Protein AF-A0A6J0M6G9-F1 (afdb_monomer)

Organism: Raphanus sativus (NCBI:txid3726)

Radius of gyration: 34.21 Å; Cα contacts (8 Å, |Δi|>4): 136; chains: 1; bounding box: 113×51×70 Å

Solvent-accessible surface area (backbone atoms only — not comparable to full-atom values): 14418 Å² total; per-residue (Å²): 145,61,70,62,60,59,54,23,52,53,29,43,50,56,14,52,57,24,50,79,70,68,40,53,80,57,14,53,63,29,40,57,53,22,51,76,64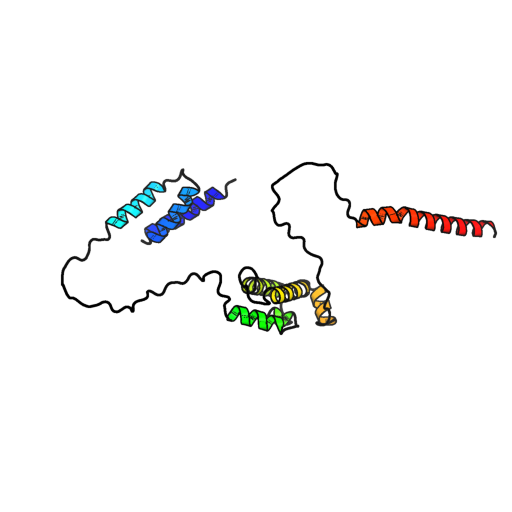,42,77,88,56,86,44,68,63,60,52,48,54,56,56,55,56,63,69,69,75,79,78,86,86,89,82,88,80,93,73,96,72,83,91,76,96,79,81,80,77,83,71,83,71,71,82,65,95,76,71,64,50,70,67,51,53,51,51,32,54,52,36,67,73,44,79,49,52,44,64,52,56,72,48,61,94,86,62,52,53,66,52,53,56,52,36,47,58,58,50,50,71,57,38,34,57,92,78,19,80,53,93,52,19,62,58,30,47,50,52,51,52,52,30,45,63,37,53,62,35,71,68,47,33,52,51,40,73,74,68,42,80,79,70,78,69,82,88,73,79,82,78,80,74,85,73,92,82,82,95,77,84,82,90,80,87,79,90,77,86,71,58,70,67,57,57,53,51,61,66,45,47,61,58,53,51,51,52,52,49,54,52,52,51,54,56,55,56,58,66,76,77,111

InterPro domains:
  IPR001623 DnaJ domain [PF00226] (105-165)
  IPR001623 DnaJ domain [PR00625] (106-124)
  IPR001623 DnaJ domain [PR00625] (124-139)
  IPR001623 DnaJ domain [PR00625] (140-160)
  IPR001623 DnaJ domain [PS50076] (104-168)
  IPR001623 DnaJ domain [SM00271] (103-160)
  IPR001623 DnaJ domain [cd06257] (105-157)
  IPR018253 DnaJ domain, conserved site [PS00636] (145-164)
  IPR036869 Chaperone J-domain superfamily [G3DSA:1.10.287.110] (100-203)
  IPR036869 Chaperone J-domain superfamily [SSF46565] (100-187)
  IPR051100 DnaJ subfamily B/C chaperone co-factors [PTHR43908] (1-184)

pLDDT: mean 70.4, std 18.67, range [30.28, 91.44]

Secondary structure (DSSP, 8-state):
--HHHHHHHHHHHHHHHHHHTT-HHHHHHHHHHHHHH-TTSSHHHHHHHHHHTTSSSS-S------------------------TT---HHHHHHHHHHHH---HHHHHT--TT--HHHHHHHHHHHHHHH-TTT---TTHHHHHHHHHHHHHHHSSHHHHHHHHHH-TT-----------------------------HHHHHHHHHHHHHHHHHHHHHHHHHHHHT--

Sequence (230 aa):
MHCNKDDALKCLKIGKDAMETGHRSRALKFLEKPRRLDPSLPIDDLVSDLNNQAEEEEEDSSRSASANVSPDPSDQPSLRQRPSSSSTTEEQRAIVREIKSKEAYYEILGLRNTCSVEDVRKAYRKLSLKIHPDRNKAHGSEEAFKSISKAFQCLSNEDARRMYDVVGCSYDEPAYLPRRQQHDDEFSGMANQGSDDIPRVVVILLLMLPVVLFLLAICNAAVRAQVHHA

Foldseek 3Di:
DCVLVVQLVVLQVQLVVCVVVVVLVSSLVSLVRSCVSDVVDPSPVVNVVSVVVVVVPPDDDDDDDDDDDDDDPDDDDPPPDPDDQDDLPVVLVVLLVQLVVDLDLCVLLVHDPPDDLVSLVVSLVVNCVSLPCSRHVDDRSVVSNVSSVVSNVQSNDPVSVVVCVVVDSPDPPPPDPDPPPPDDDDPDDDDDDDDDDDDPVVVVVVVCVVVVVVVVVVVVVVVVVVVVVD

Nearest PDB structures (foldseek):
  2ys8-assembly1_A  TM=9.030E-01  e=2.522E-04  Homo sapiens
  8j07-assembly1_v  TM=9.725E-01  e=1.692E-03  Homo sapiens
  8j07-assembly1_u  TM=9.670E-01  e=2.079E-03  Homo sapiens
  2cug-assembly1_A  TM=8.162E-01  e=4.007E-04  Mus musculus
  6jmg-assembly2_B  TM=6.305E-01  e=1.527E-03  Xenopus laevis

Structure (mmCIF, N/CA/C/O backbone):
data_AF-A0A6J0M6G9-F1
#
_entry.id   AF-A0A6J0M6G9-F1
#
loop_
_atom_site.group_PDB
_atom_site.id
_atom_site.type_symbol
_atom_site.label_atom_id
_atom_site.label_alt_id
_atom_site.label_comp_id
_atom_site.label_asym_id
_atom_site.label_entity_id
_atom_site.label_seq_id
_atom_site.pdbx_PDB_ins_code
_atom_site.Cartn_x
_atom_site.Cartn_y
_atom_site.Cartn_z
_atom_site.occupancy
_atom_site.B_iso_or_equiv
_atom_site.auth_seq_id
_atom_site.auth_comp_id
_atom_site.auth_asym_id
_atom_site.auth_atom_id
_atom_site.pdbx_PDB_model_num
ATOM 1 N N . MET A 1 1 ? -1.931 27.279 14.996 1.00 49.56 1 MET A N 1
ATOM 2 C CA . MET A 1 1 ? -2.251 26.083 15.804 1.00 49.56 1 MET A CA 1
ATOM 3 C C . MET A 1 1 ? -3.772 25.966 15.954 1.00 49.56 1 MET A C 1
ATOM 5 O O . MET A 1 1 ? -4.303 26.445 16.940 1.00 49.56 1 MET A O 1
ATOM 9 N N . HIS A 1 2 ? -4.479 25.396 14.966 1.00 51.69 2 HIS A N 1
ATOM 10 C CA . HIS A 1 2 ? -5.955 25.251 14.987 1.00 51.69 2 HIS A CA 1
ATOM 11 C C . HIS A 1 2 ? -6.448 23.794 14.855 1.00 51.69 2 HIS A C 1
ATOM 13 O O . HIS A 1 2 ? -7.637 23.540 14.996 1.00 51.69 2 HIS A O 1
ATOM 19 N N . CYS A 1 3 ? -5.538 22.829 14.671 1.00 56.69 3 CYS A N 1
ATOM 20 C CA . CYS A 1 3 ? -5.876 21.436 14.343 1.00 56.69 3 CYS A CA 1
ATOM 21 C C . CYS A 1 3 ? -6.795 20.759 15.382 1.00 56.69 3 CYS A C 1
ATOM 23 O O . CYS A 1 3 ? -7.743 20.068 15.029 1.00 56.69 3 CYS A O 1
ATOM 25 N N . ASN A 1 4 ? -6.574 21.019 16.674 1.00 69.19 4 ASN A N 1
ATOM 26 C CA . ASN A 1 4 ? -7.299 20.316 17.738 1.00 69.19 4 ASN A CA 1
ATOM 27 C C . ASN A 1 4 ? -8.737 20.826 17.929 1.00 69.19 4 ASN A C 1
ATOM 29 O O . ASN A 1 4 ? -9.593 20.081 18.406 1.00 69.19 4 ASN A O 1
ATOM 33 N N . LYS A 1 5 ? -9.017 22.078 17.539 1.00 73.00 5 LYS A N 1
ATOM 34 C CA . LYS A 1 5 ? -10.345 22.688 17.693 1.00 73.00 5 LYS A CA 1
ATOM 35 C C . LYS A 1 5 ? -11.322 22.168 16.642 1.00 73.00 5 LYS A C 1
ATOM 37 O O . LYS A 1 5 ? -12.459 21.833 16.963 1.00 73.00 5 LYS A O 1
ATOM 42 N N . ASP A 1 6 ? -10.856 22.022 15.405 1.00 81.44 6 ASP A N 1
ATOM 43 C CA . ASP A 1 6 ? -11.670 21.497 14.307 1.00 81.44 6 ASP A CA 1
ATOM 44 C C . ASP A 1 6 ? -12.081 20.039 14.545 1.00 81.44 6 ASP A C 1
ATOM 46 O O . ASP A 1 6 ? -13.205 19.637 14.235 1.00 81.44 6 ASP A O 1
ATOM 50 N N . ASP A 1 7 ? -11.198 19.242 15.143 1.00 81.06 7 ASP A N 1
ATOM 51 C CA . ASP A 1 7 ? -11.489 17.846 15.461 1.00 81.06 7 ASP A CA 1
ATOM 52 C C . ASP A 1 7 ? -12.446 17.697 16.654 1.00 81.06 7 ASP A C 1
ATOM 54 O O . ASP A 1 7 ? -13.299 16.801 16.641 1.00 81.06 7 ASP A O 1
ATOM 58 N N . ALA A 1 8 ? -12.396 18.613 17.630 1.00 86.06 8 ALA A N 1
ATOM 59 C CA . ALA A 1 8 ? -13.386 18.688 18.705 1.00 86.06 8 ALA A CA 1
ATOM 60 C C . ALA A 1 8 ? -14.792 18.997 18.154 1.00 86.06 8 ALA A C 1
ATOM 62 O O . ALA A 1 8 ? -15.757 18.305 18.487 1.00 86.06 8 ALA A O 1
ATOM 63 N N . LEU A 1 9 ? -14.906 19.963 17.235 1.00 86.12 9 LEU A N 1
ATOM 64 C CA . LEU A 1 9 ? -16.182 20.338 16.612 1.00 86.12 9 LEU A CA 1
ATOM 65 C C . LEU A 1 9 ? -16.786 19.203 15.771 1.00 86.12 9 LEU A C 1
ATOM 67 O O . LEU A 1 9 ? -17.993 18.956 15.837 1.00 86.12 9 LEU A O 1
ATOM 71 N N . LYS A 1 10 ? -15.960 18.466 15.018 1.00 88.75 10 LYS A N 1
ATOM 72 C CA . LYS A 1 10 ? -16.416 17.282 14.268 1.00 88.75 10 LYS A CA 1
ATOM 73 C C . LYS A 1 10 ? -16.948 16.194 15.199 1.00 88.75 10 LYS A C 1
ATOM 75 O O . LYS A 1 10 ? -18.001 15.626 14.922 1.00 88.75 10 LYS A O 1
ATOM 80 N N . CYS A 1 11 ? -16.246 15.908 16.298 1.00 88.81 11 CYS A N 1
ATOM 81 C CA . CYS A 1 11 ? -16.689 14.900 17.265 1.00 88.81 11 CYS A CA 1
ATOM 82 C C . CYS A 1 11 ? -18.006 15.302 17.941 1.00 88.81 11 CYS A C 1
ATOM 84 O O . CYS A 1 11 ? -18.894 14.462 18.076 1.00 88.81 11 CYS A O 1
ATOM 86 N N . LEU A 1 12 ? -18.161 16.585 18.283 1.00 87.94 12 LEU A N 1
ATOM 87 C CA . LEU A 1 12 ? -19.397 17.125 18.849 1.00 87.94 12 LEU A CA 1
ATOM 88 C C . LEU A 1 12 ? -20.583 16.949 17.893 1.00 87.94 12 LEU A C 1
ATOM 90 O O . LEU A 1 12 ? -21.649 16.509 18.316 1.00 87.94 12 LEU A O 1
ATOM 94 N N . LYS A 1 13 ? -20.389 17.243 16.602 1.00 90.75 13 LYS A N 1
ATOM 95 C CA . LYS A 1 13 ? -21.427 17.074 15.578 1.00 90.75 13 LYS A CA 1
ATOM 96 C C . LYS A 1 13 ? -21.882 15.617 15.470 1.00 90.75 13 LYS A C 1
ATOM 98 O O . LYS A 1 13 ? -23.066 15.342 15.586 1.00 90.75 13 LYS A O 1
ATOM 103 N N . ILE A 1 14 ? -20.931 14.687 15.365 1.00 91.00 14 ILE A N 1
ATOM 104 C CA . ILE A 1 14 ? -21.228 13.246 15.304 1.00 91.00 14 ILE A CA 1
ATOM 105 C C . ILE A 1 14 ? -21.951 12.771 16.576 1.00 91.00 14 ILE A C 1
ATOM 107 O O . ILE A 1 14 ? -22.810 11.895 16.503 1.00 91.00 14 ILE A O 1
ATOM 111 N N . GLY A 1 15 ? -21.604 13.333 17.739 1.00 90.44 15 GLY A N 1
ATOM 112 C CA . GLY A 1 15 ? -22.281 13.056 19.005 1.00 90.44 15 GLY A CA 1
ATOM 113 C C . GLY A 1 15 ? -23.746 13.494 18.997 1.00 90.44 15 GLY A C 1
ATOM 114 O O . GLY A 1 15 ? -24.604 12.702 19.372 1.00 90.44 15 GLY A O 1
ATOM 115 N N . LYS A 1 16 ? -24.038 14.706 18.511 1.00 89.06 16 LYS A N 1
ATOM 116 C CA . LYS A 1 16 ? -25.411 15.227 18.387 1.00 89.06 16 LYS A CA 1
ATOM 117 C C . LYS A 1 16 ? -26.252 14.422 17.397 1.00 89.06 16 LYS A C 1
ATOM 119 O O . LYS A 1 16 ? -27.336 13.983 17.764 1.00 89.06 16 LYS A O 1
ATOM 124 N N . ASP A 1 17 ? -25.707 14.113 16.220 1.00 90.50 17 ASP A N 1
ATOM 125 C CA . ASP A 1 17 ? -26.373 13.257 15.225 1.00 90.50 17 ASP A CA 1
ATOM 126 C C . ASP A 1 17 ? -26.687 11.857 15.814 1.00 90.50 17 ASP A C 1
ATOM 128 O O . ASP A 1 17 ? -27.705 11.227 15.517 1.00 90.50 17 ASP A O 1
ATOM 132 N N . ALA A 1 18 ? -25.815 11.347 16.695 1.00 89.94 18 ALA A N 1
ATOM 133 C CA . ALA A 1 18 ? -26.035 10.085 17.401 1.00 89.94 18 ALA A CA 1
ATOM 134 C C . ALA A 1 18 ? -27.121 10.173 18.494 1.00 89.94 18 ALA A C 1
ATOM 136 O O . ALA A 1 18 ? -27.742 9.152 18.789 1.00 89.94 18 ALA A O 1
ATOM 137 N N . MET A 1 19 ? -27.366 11.355 19.074 1.00 85.06 19 MET A N 1
ATOM 138 C CA . MET A 1 19 ? -28.489 11.574 19.997 1.00 85.06 19 MET A CA 1
ATOM 139 C C . MET A 1 19 ? -29.821 11.611 19.249 1.00 85.06 19 MET A C 1
ATOM 141 O O . MET A 1 19 ? -30.766 10.956 19.674 1.00 85.06 19 MET A O 1
ATOM 145 N N . GLU A 1 20 ? -29.878 12.296 18.103 1.00 85.88 20 GLU A N 1
ATOM 146 C CA . GLU A 1 20 ? -31.087 12.368 17.264 1.00 85.88 20 GLU A CA 1
ATOM 147 C C . GLU A 1 20 ? -31.519 10.991 16.741 1.00 85.88 20 GLU A C 1
ATOM 149 O O . GLU A 1 20 ? -32.705 10.712 16.595 1.00 85.88 20 GLU A O 1
ATOM 154 N N . THR A 1 21 ? -30.556 10.100 16.497 1.00 87.75 21 THR A N 1
ATOM 155 C CA . THR A 1 21 ? -30.808 8.721 16.048 1.00 87.75 21 THR A CA 1
ATOM 156 C C . THR A 1 21 ? -31.097 7.736 17.189 1.00 87.75 21 THR A C 1
ATOM 158 O O . THR A 1 21 ? -31.281 6.549 16.928 1.00 87.75 21 THR A O 1
ATOM 161 N N . GLY A 1 22 ? -31.121 8.188 18.450 1.00 84.50 22 GLY A N 1
ATOM 162 C CA . GLY A 1 22 ? -31.382 7.339 19.622 1.00 84.50 22 GLY A CA 1
ATOM 163 C C . GLY A 1 22 ? -30.231 6.395 19.993 1.00 84.50 22 GLY A C 1
ATOM 164 O O . GLY A 1 22 ? -30.364 5.531 20.857 1.00 84.50 22 GLY A O 1
ATOM 165 N N . HIS A 1 23 ? -29.057 6.541 19.377 1.00 85.62 23 HIS A N 1
ATOM 166 C CA . HIS A 1 23 ? -27.891 5.707 19.658 1.00 85.62 23 HIS A CA 1
ATOM 167 C C . HIS A 1 23 ? -27.054 6.283 20.814 1.00 85.62 23 HIS A C 1
ATOM 169 O O . HIS A 1 23 ? -25.899 6.686 20.637 1.00 85.62 23 HIS A O 1
ATOM 175 N N . ARG A 1 24 ? -27.617 6.269 22.029 1.00 84.88 24 ARG A N 1
ATOM 176 C CA . ARG A 1 24 ? -27.046 6.900 23.240 1.00 84.88 24 ARG A CA 1
ATOM 177 C C . ARG A 1 24 ? -25.618 6.463 23.568 1.00 84.88 24 ARG A C 1
ATOM 179 O O . ARG A 1 24 ? -24.728 7.294 23.737 1.00 84.88 24 ARG A O 1
ATOM 186 N N . SER A 1 25 ? -25.341 5.158 23.561 1.00 84.62 25 SER A N 1
ATOM 187 C CA . SER A 1 25 ? -23.997 4.628 23.857 1.00 84.62 25 SER A CA 1
ATOM 188 C C . SER A 1 25 ? -22.944 5.077 22.839 1.00 84.62 25 SER A C 1
ATOM 190 O O . SER A 1 25 ? -21.746 5.103 23.132 1.00 84.62 25 SER A O 1
ATOM 192 N N . ARG A 1 26 ? -23.374 5.398 21.612 1.00 83.19 26 ARG A N 1
ATOM 193 C CA . ARG A 1 26 ? -22.518 5.965 20.571 1.00 83.19 26 ARG A CA 1
ATOM 194 C C . ARG A 1 26 ? -22.311 7.456 20.826 1.00 83.19 26 ARG A C 1
ATOM 196 O O . ARG A 1 26 ? -21.161 7.887 20.795 1.00 83.19 26 ARG A O 1
ATOM 203 N N . ALA A 1 27 ? -23.372 8.202 21.131 1.00 88.56 27 ALA A N 1
ATOM 204 C CA . ALA A 1 27 ? -23.300 9.623 21.464 1.00 88.56 27 ALA A CA 1
ATOM 205 C C . ALA A 1 27 ? -22.320 9.897 22.619 1.00 88.56 27 ALA A C 1
ATOM 207 O O . ALA A 1 27 ? -21.384 10.674 22.437 1.00 88.56 27 ALA A O 1
ATOM 208 N N . LEU A 1 28 ? -22.424 9.163 23.735 1.00 87.19 28 LEU A N 1
ATOM 209 C CA . LEU A 1 28 ? -21.523 9.297 24.892 1.00 87.19 28 LEU A CA 1
ATOM 210 C C . LEU A 1 28 ? -20.037 9.180 24.511 1.00 87.19 28 LEU A C 1
ATOM 212 O O . LEU A 1 28 ? -19.221 10.024 24.879 1.00 87.19 28 LEU A O 1
ATOM 216 N N . LYS A 1 29 ? -19.679 8.184 23.690 1.00 86.88 29 LYS A N 1
ATOM 217 C CA . LYS A 1 29 ? -18.288 7.961 23.246 1.00 86.88 29 LYS A CA 1
ATOM 218 C C . LYS A 1 29 ? -17.753 9.084 22.358 1.00 86.88 29 LYS A C 1
ATOM 220 O O . LYS A 1 29 ? -16.549 9.346 22.352 1.00 86.88 29 LYS A O 1
ATOM 225 N N . PHE A 1 30 ? -18.619 9.702 21.557 1.00 89.25 30 PHE A N 1
ATOM 226 C CA . PHE A 1 30 ? -18.235 10.816 20.691 1.00 89.25 30 PHE A CA 1
ATOM 227 C C . PHE A 1 30 ? -18.197 12.151 21.435 1.00 89.25 30 PHE A C 1
ATOM 229 O O . PHE A 1 30 ? -17.417 13.006 21.029 1.00 89.25 30 PHE A O 1
ATOM 236 N N . LEU A 1 31 ? -18.950 12.299 22.528 1.00 85.81 31 LEU A N 1
ATOM 237 C CA . LEU A 1 31 ? -18.953 13.481 23.395 1.00 85.81 31 LEU A CA 1
ATOM 238 C C . LEU A 1 31 ? -17.806 13.477 24.423 1.00 85.81 31 LEU A C 1
ATOM 240 O O . LEU A 1 31 ? -17.284 14.533 24.765 1.00 85.81 31 LEU A O 1
ATOM 244 N N . GLU A 1 32 ? -17.299 12.311 24.832 1.00 85.50 32 GLU A N 1
ATOM 245 C CA . GLU A 1 32 ? -16.152 12.227 25.754 1.00 85.50 32 GLU A CA 1
ATOM 246 C C . GLU A 1 32 ? -14.838 12.763 25.143 1.00 85.50 32 GLU A C 1
ATOM 248 O O . GLU A 1 32 ? -13.986 13.318 25.837 1.00 85.50 32 GLU A O 1
ATOM 253 N N . LYS A 1 33 ? -14.667 12.630 23.821 1.00 83.56 33 LYS A N 1
ATOM 254 C CA . LYS A 1 33 ? -13.480 13.116 23.095 1.00 83.56 33 LYS A CA 1
ATOM 255 C C . LYS A 1 33 ? -13.344 14.645 23.089 1.00 83.56 33 LYS A C 1
ATOM 257 O O . LYS A 1 33 ? -12.285 15.125 23.494 1.00 83.56 33 LYS A O 1
ATOM 262 N N . PRO A 1 34 ? -14.351 15.428 22.652 1.00 83.94 34 PRO A N 1
ATOM 263 C CA . PRO A 1 34 ? -14.255 16.880 22.637 1.00 83.94 34 PRO A CA 1
ATOM 264 C C . PRO A 1 34 ? -14.143 17.463 24.049 1.00 83.94 34 PRO A C 1
ATOM 266 O O . PRO A 1 34 ? -13.445 18.457 24.202 1.00 83.94 34 PRO A O 1
ATOM 269 N N . ARG A 1 35 ? -14.679 16.794 25.086 1.00 82.31 35 ARG A N 1
ATOM 270 C CA . ARG A 1 35 ? -14.516 17.200 26.496 1.00 82.31 35 ARG A CA 1
ATOM 271 C C . ARG A 1 35 ? -13.045 17.321 26.912 1.00 82.31 35 ARG A C 1
ATOM 273 O O . ARG A 1 35 ? -12.700 18.168 27.726 1.00 82.31 35 ARG A O 1
ATOM 280 N N . ARG A 1 36 ? -12.167 16.487 26.342 1.00 79.00 36 ARG A N 1
ATOM 281 C CA . ARG A 1 36 ? -10.717 16.515 26.610 1.00 79.00 36 ARG A CA 1
ATOM 282 C C . ARG A 1 36 ? -9.957 17.506 25.728 1.00 79.00 36 ARG A C 1
ATOM 284 O O . ARG A 1 36 ? -8.861 17.915 26.091 1.00 79.00 36 ARG A O 1
ATOM 291 N N . LEU A 1 37 ? -10.501 17.834 24.557 1.00 81.00 37 LEU A N 1
ATOM 292 C CA . LEU A 1 37 ? -9.842 18.678 23.557 1.00 81.00 37 LEU A CA 1
ATOM 293 C C . LEU A 1 37 ? -10.165 20.160 23.745 1.00 81.00 37 LEU A C 1
ATOM 295 O O . LEU A 1 37 ? -9.288 20.998 23.549 1.00 81.00 37 LEU A O 1
ATOM 299 N N . ASP A 1 38 ? -11.404 20.475 24.114 1.00 77.69 38 ASP A N 1
ATOM 300 C CA . ASP A 1 38 ? -11.868 21.838 24.337 1.00 77.69 38 ASP A CA 1
ATOM 301 C C . ASP A 1 38 ? -12.845 21.880 25.528 1.00 77.69 38 ASP A C 1
ATOM 303 O O . ASP A 1 38 ? -14.048 21.657 25.360 1.00 77.69 38 ASP A O 1
ATOM 307 N N . PRO A 1 39 ? -12.337 22.181 26.739 1.00 74.12 39 PRO A N 1
ATOM 308 C CA . PRO A 1 39 ? -13.154 22.309 27.945 1.00 74.12 39 PRO A CA 1
ATOM 309 C C . PRO A 1 39 ? -14.117 23.506 27.932 1.00 74.12 39 PRO A C 1
ATOM 311 O O . PRO A 1 39 ? -14.886 23.663 28.872 1.00 74.12 39 PRO A O 1
ATOM 314 N N . SER A 1 40 ? -14.065 24.379 26.915 1.00 76.62 40 SER A N 1
ATOM 315 C CA . SER A 1 40 ? -14.962 25.539 26.806 1.00 76.62 40 SER A CA 1
ATOM 316 C C . SER A 1 40 ? -16.319 25.215 26.171 1.00 76.62 40 SER A C 1
ATOM 318 O O . SER A 1 40 ? -17.215 26.058 26.160 1.00 76.62 40 SER A O 1
ATOM 320 N N . LEU A 1 41 ? -16.478 24.008 25.622 1.00 75.00 41 LEU A N 1
ATOM 321 C CA . LEU A 1 41 ? -17.706 23.572 24.964 1.00 75.00 41 LEU A CA 1
ATOM 322 C C . LEU A 1 41 ? -18.729 23.026 25.983 1.00 75.00 41 LEU A C 1
ATOM 324 O O . LEU A 1 41 ? -18.334 22.330 26.919 1.00 75.00 41 LEU A O 1
ATOM 328 N N . PRO A 1 42 ? -20.045 23.250 25.775 1.00 75.00 42 PRO A N 1
ATOM 329 C CA . PRO A 1 42 ? -21.114 22.789 26.669 1.00 75.00 42 PRO A CA 1
ATOM 330 C C . PRO A 1 42 ? -21.387 21.291 26.464 1.00 75.00 42 PRO A C 1
ATOM 332 O O . PRO A 1 42 ? -22.389 20.883 25.878 1.00 75.00 42 PR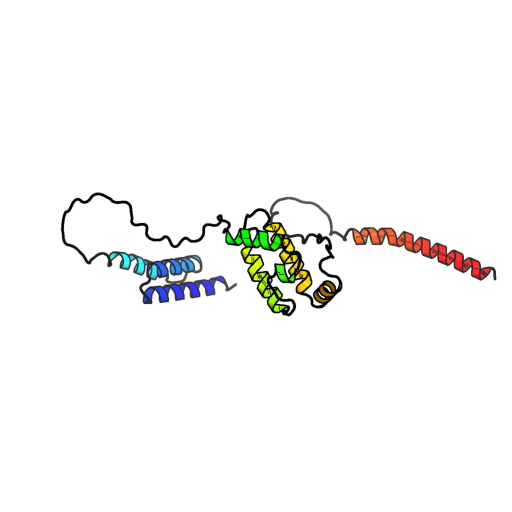O A O 1
ATOM 335 N N . ILE A 1 43 ? -20.420 20.463 26.848 1.00 81.94 43 ILE A N 1
ATOM 336 C CA . ILE A 1 43 ? -20.449 19.007 26.664 1.00 81.94 43 ILE A CA 1
ATOM 337 C C . ILE A 1 43 ? -20.938 18.315 27.934 1.00 81.94 43 ILE A C 1
ATOM 339 O O . ILE A 1 43 ? -21.590 17.278 27.842 1.00 81.94 43 ILE A O 1
ATOM 343 N N . ASP A 1 44 ? -20.646 18.890 29.101 1.00 80.38 44 ASP A N 1
ATOM 344 C CA . ASP A 1 44 ? -21.016 18.309 30.392 1.00 80.38 44 ASP A CA 1
ATOM 345 C C . ASP A 1 44 ? -22.543 18.242 30.575 1.00 80.38 44 ASP A C 1
ATOM 347 O O . ASP A 1 44 ? -23.041 17.218 31.043 1.00 80.38 44 ASP A O 1
ATOM 351 N N . ASP A 1 45 ? -23.288 19.246 30.098 1.00 82.56 45 ASP A N 1
ATOM 352 C CA . ASP A 1 45 ? -24.761 19.239 30.092 1.00 82.56 45 ASP A CA 1
ATOM 353 C C . ASP A 1 45 ? -25.304 18.083 29.229 1.00 82.56 45 ASP A C 1
ATOM 355 O O . ASP A 1 45 ? -26.088 17.263 29.695 1.00 82.56 45 ASP A O 1
ATOM 359 N N . LEU A 1 46 ? -24.781 17.927 28.004 1.00 82.25 46 LEU A N 1
ATOM 360 C CA . LEU A 1 46 ? -25.198 16.882 27.054 1.00 82.25 46 LEU A CA 1
ATOM 361 C C . LEU A 1 46 ? -24.900 15.461 27.555 1.00 82.25 46 LEU A C 1
ATOM 363 O O . LEU A 1 46 ? -25.648 14.522 27.289 1.00 82.25 46 LEU A O 1
ATOM 367 N N . VAL A 1 47 ? -23.769 15.278 28.239 1.00 82.31 47 VAL A N 1
ATOM 368 C CA . VAL A 1 47 ? -23.399 13.986 28.833 1.00 82.31 47 VAL A CA 1
ATOM 369 C C . VAL A 1 47 ? -24.277 13.680 30.046 1.00 82.31 47 VAL A C 1
ATOM 371 O O . VAL A 1 47 ? -24.650 12.524 30.236 1.00 82.31 47 VAL A O 1
ATOM 374 N N . SER A 1 48 ? -24.635 14.699 30.830 1.00 80.69 48 SER A N 1
ATOM 375 C CA . SER A 1 48 ? -25.540 14.560 31.975 1.00 80.69 48 SER A CA 1
ATOM 376 C C . SER A 1 48 ? -26.956 14.1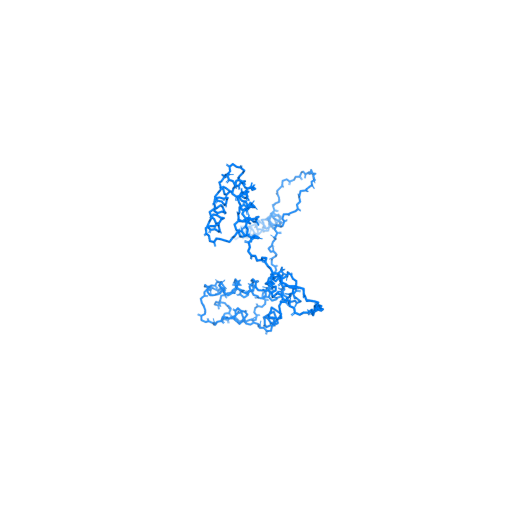98 31.526 1.00 80.69 48 SER A C 1
ATOM 378 O O . SER A 1 48 ? -27.531 13.256 32.060 1.00 80.69 48 SER A O 1
ATOM 380 N N . ASP A 1 49 ? -27.473 14.845 30.478 1.00 81.44 49 ASP A N 1
ATOM 381 C CA . ASP A 1 49 ? -28.775 14.522 29.880 1.00 81.44 49 ASP A CA 1
ATOM 382 C C . ASP A 1 49 ? -28.842 13.063 29.404 1.00 81.44 49 ASP A C 1
ATOM 384 O O . ASP A 1 49 ? -29.821 12.361 29.650 1.00 81.44 49 ASP A O 1
ATOM 388 N N . LEU A 1 50 ? -27.773 12.570 28.768 1.00 77.75 50 LEU A N 1
ATOM 389 C CA . LEU A 1 50 ? -27.678 11.174 28.330 1.00 77.75 50 LEU A CA 1
ATOM 390 C C . LEU A 1 50 ? -27.595 10.179 29.492 1.00 77.75 50 LEU A C 1
ATOM 392 O O . LEU A 1 50 ? -28.063 9.051 29.346 1.00 77.75 50 LEU A O 1
ATOM 396 N N . ASN A 1 51 ? -26.981 10.568 30.610 1.00 79.12 51 ASN A N 1
ATOM 397 C CA . ASN A 1 51 ? -26.904 9.730 31.802 1.00 79.12 51 ASN A CA 1
ATOM 398 C C . ASN A 1 51 ? -28.243 9.697 32.555 1.00 79.12 51 ASN A C 1
ATOM 400 O O . ASN A 1 51 ? -28.635 8.642 33.029 1.00 79.12 51 ASN A O 1
ATOM 404 N N . ASN A 1 52 ? -28.973 10.814 32.587 1.00 71.38 52 ASN A N 1
ATOM 405 C CA . ASN A 1 52 ? -30.295 10.904 33.212 1.00 71.38 52 ASN A CA 1
ATOM 406 C C . ASN A 1 52 ? -31.367 10.158 32.397 1.00 71.38 52 ASN A C 1
ATOM 408 O O . ASN A 1 52 ? -32.192 9.452 32.960 1.00 71.38 52 ASN A O 1
ATOM 412 N N . GLN A 1 53 ? -31.314 10.213 31.062 1.00 62.09 53 GLN A N 1
ATOM 413 C CA . GLN A 1 53 ? -32.206 9.419 30.201 1.00 62.09 53 GLN A CA 1
ATOM 414 C C . GLN A 1 53 ? -31.951 7.905 30.270 1.00 62.09 53 GLN A C 1
ATOM 416 O O . GLN A 1 53 ? -32.782 7.132 29.800 1.00 62.09 53 GLN A O 1
ATOM 421 N N . ALA A 1 54 ? -30.812 7.464 30.817 1.00 54.72 54 ALA A N 1
ATOM 422 C CA . ALA A 1 54 ? -30.558 6.046 31.066 1.00 54.72 54 ALA A CA 1
ATOM 423 C C . ALA A 1 54 ? -31.353 5.512 32.272 1.00 54.72 54 ALA A C 1
ATOM 425 O O . ALA A 1 54 ? -31.515 4.302 32.388 1.00 54.72 54 ALA A O 1
ATOM 426 N N . GLU A 1 55 ? -31.864 6.393 33.137 1.00 51.91 55 GLU A N 1
ATOM 427 C CA . GLU A 1 55 ? -32.686 6.023 34.295 1.00 51.91 55 GLU A CA 1
ATOM 428 C C . GLU A 1 55 ? -34.187 5.935 33.950 1.00 51.91 55 GLU A C 1
ATOM 430 O O . GLU A 1 55 ? -34.946 5.323 34.694 1.00 51.91 55 GLU A O 1
ATOM 435 N N . GLU A 1 56 ? -34.623 6.469 32.800 1.00 52.12 56 GLU A N 1
ATOM 436 C CA . GLU A 1 56 ? -36.040 6.496 32.389 1.00 52.12 56 GLU A CA 1
ATOM 437 C C . GLU A 1 56 ? -36.450 5.361 31.422 1.00 52.12 56 GLU A C 1
ATOM 439 O O . GLU A 1 56 ? -37.634 5.202 31.137 1.00 52.12 56 GLU A O 1
ATOM 444 N N . GLU A 1 57 ? -35.517 4.534 30.929 1.00 47.72 57 GLU A N 1
ATOM 445 C CA . GLU A 1 57 ? -35.827 3.411 30.014 1.00 47.72 57 GLU A CA 1
ATOM 446 C C . GLU A 1 57 ? -35.988 2.037 30.702 1.00 47.72 57 GLU A C 1
ATOM 448 O O . GLU A 1 57 ? -36.110 1.020 30.022 1.00 47.72 57 GLU A O 1
ATOM 453 N N . GLU A 1 58 ? -36.042 1.994 32.038 1.00 46.72 58 GLU A N 1
ATOM 454 C CA . GLU A 1 58 ? -36.221 0.771 32.851 1.00 46.72 58 GLU A CA 1
ATOM 455 C C . GLU A 1 58 ? -37.650 0.614 33.432 1.00 46.72 58 GLU A C 1
ATOM 457 O O . GLU A 1 58 ? -37.856 -0.128 34.389 1.00 46.72 58 GLU A O 1
ATOM 462 N N . GLU A 1 59 ? -38.674 1.264 32.864 1.00 41.19 59 GLU A N 1
ATOM 463 C CA . GLU A 1 59 ? -40.081 1.026 33.241 1.00 41.19 59 GLU A CA 1
ATOM 464 C C . GLU A 1 59 ? -40.967 0.678 32.035 1.00 41.19 59 GLU A C 1
ATOM 466 O O . GLU A 1 59 ? -41.827 1.451 31.629 1.00 41.19 59 GLU A O 1
ATOM 471 N N . ASP A 1 60 ? -40.814 -0.533 31.494 1.00 34.75 60 ASP A N 1
ATOM 472 C CA . ASP A 1 60 ? -41.986 -1.300 31.047 1.00 34.75 60 ASP A CA 1
ATOM 473 C C . ASP A 1 60 ? -41.692 -2.809 31.031 1.00 34.75 60 ASP A C 1
ATOM 475 O O . ASP A 1 60 ? -41.154 -3.359 30.071 1.00 34.75 60 ASP A O 1
ATOM 479 N N . SER A 1 61 ? -41.981 -3.487 32.146 1.00 35.91 61 SER A N 1
ATOM 480 C CA . SER A 1 61 ? -42.567 -4.844 32.178 1.00 35.91 61 SER A CA 1
ATOM 481 C C . SER A 1 61 ? -42.503 -5.441 33.588 1.00 35.91 61 SER A C 1
ATOM 483 O O . SER A 1 61 ? -41.674 -6.286 33.919 1.00 35.91 61 SER A O 1
ATOM 485 N N . SER A 1 62 ? -43.453 -5.064 34.444 1.00 42.28 62 SER A N 1
ATOM 486 C CA . SER A 1 62 ? -43.755 -5.853 35.641 1.00 42.28 62 SER A CA 1
ATOM 487 C C . SER A 1 62 ? -45.023 -6.682 35.415 1.00 42.28 62 SER A C 1
ATOM 489 O O . SER A 1 62 ? -46.112 -6.129 35.284 1.00 42.28 62 SER A O 1
ATOM 491 N N . ARG A 1 63 ? -44.888 -8.022 35.385 1.00 37.09 63 ARG A N 1
ATOM 492 C CA . ARG A 1 63 ? -45.713 -8.985 36.157 1.00 37.09 63 ARG A CA 1
ATOM 493 C C . ARG A 1 63 ? -45.421 -10.459 35.815 1.00 37.09 63 ARG A C 1
ATOM 495 O O . ARG A 1 63 ? -45.846 -10.984 34.795 1.00 37.09 63 ARG A O 1
ATOM 502 N N . SER A 1 64 ? -44.802 -11.114 36.804 1.00 40.81 64 SER A N 1
ATOM 503 C CA . SER A 1 64 ? -45.099 -12.457 37.339 1.00 40.81 64 SER A CA 1
ATOM 504 C C . SER A 1 64 ? -45.026 -13.691 36.426 1.00 40.81 64 SER A C 1
ATOM 506 O O . SER A 1 64 ? -45.945 -13.943 35.658 1.00 40.81 64 SER A O 1
ATOM 508 N N . ALA A 1 65 ? -44.080 -14.592 36.711 1.00 37.00 65 ALA A N 1
ATOM 509 C CA . ALA A 1 65 ? -44.384 -15.868 37.376 1.00 37.00 65 ALA A CA 1
ATOM 510 C C . ALA A 1 65 ? -43.098 -16.622 37.747 1.00 37.00 65 ALA A C 1
ATOM 512 O O . ALA A 1 65 ? -42.157 -16.734 36.969 1.00 37.00 65 ALA A O 1
ATOM 513 N N . SER A 1 66 ? -43.097 -17.151 38.965 1.00 46.19 66 SER A N 1
ATOM 514 C CA . SER A 1 66 ? -42.108 -18.084 39.485 1.00 46.19 66 SER A CA 1
ATOM 515 C C . SER A 1 66 ? -42.147 -19.392 38.686 1.00 46.19 66 SER A C 1
ATOM 517 O O . SER A 1 66 ? -43.191 -20.038 38.625 1.00 46.19 66 SER A O 1
ATOM 519 N N . ALA A 1 67 ? -41.018 -19.794 38.104 1.00 37.81 67 ALA A N 1
ATOM 520 C CA . ALA A 1 67 ? -40.771 -21.174 37.702 1.00 37.81 67 ALA A CA 1
ATOM 521 C C . ALA A 1 67 ? -39.264 -21.454 37.744 1.00 37.81 67 ALA A C 1
ATOM 523 O O . ALA A 1 67 ? -38.484 -20.887 36.984 1.00 37.81 67 ALA A O 1
ATOM 524 N N . ASN A 1 68 ? -38.873 -22.336 38.664 1.00 47.22 68 ASN A N 1
ATOM 525 C CA . ASN A 1 68 ? -37.575 -22.999 38.682 1.00 47.22 68 ASN A CA 1
ATOM 526 C C . ASN A 1 68 ? -37.305 -23.667 37.326 1.00 47.22 68 ASN A C 1
ATOM 528 O O . ASN A 1 68 ? -37.969 -24.651 37.006 1.00 47.22 68 ASN A O 1
ATOM 532 N N . VAL A 1 69 ? -36.295 -23.205 36.588 1.00 40.59 69 VAL A N 1
ATOM 533 C CA . VAL A 1 69 ? -35.620 -23.999 35.553 1.00 40.59 69 VAL A CA 1
ATOM 534 C C . VAL A 1 69 ? -34.120 -23.722 35.646 1.00 40.59 69 VAL A C 1
ATOM 536 O O . VAL A 1 69 ? -33.679 -22.579 35.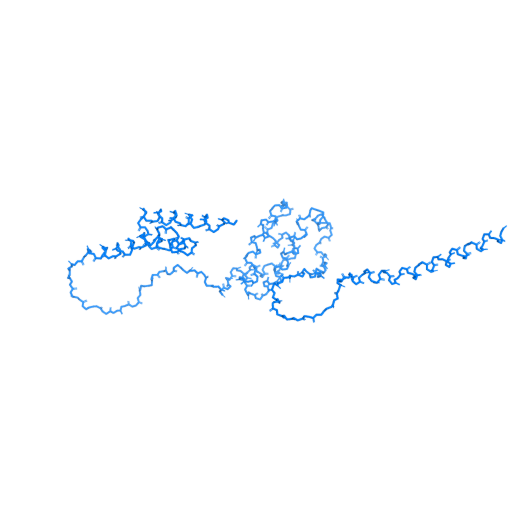725 1.00 40.59 69 VAL A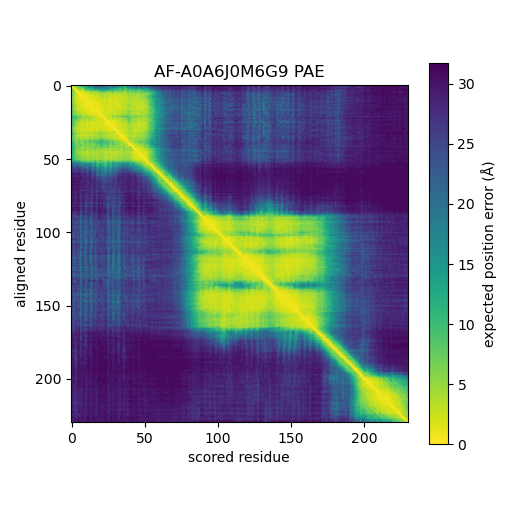 O 1
ATOM 539 N N . SER A 1 70 ? -33.359 -24.807 35.740 1.00 43.41 70 SER A N 1
ATOM 540 C CA . SER A 1 70 ? -31.903 -24.873 35.867 1.00 43.41 70 SER A CA 1
ATOM 541 C C . SER A 1 70 ? -31.153 -24.191 34.707 1.00 43.41 70 SER A C 1
ATOM 543 O O . SER A 1 70 ? -31.716 -24.044 33.625 1.00 43.41 70 SER A O 1
ATOM 545 N N . PRO A 1 71 ? -29.876 -23.805 34.898 1.00 44.78 71 PRO A N 1
ATOM 546 C CA . PRO A 1 71 ? -29.103 -23.103 33.881 1.00 44.78 71 PRO A CA 1
ATOM 547 C C . PRO A 1 71 ? -28.545 -24.088 32.844 1.00 44.78 71 PRO A C 1
ATOM 549 O O . PRO A 1 71 ? -27.709 -24.928 33.176 1.00 44.78 71 PRO A O 1
ATOM 552 N N . ASP A 1 72 ? -28.987 -23.966 31.593 1.00 36.12 72 ASP A N 1
ATOM 553 C CA . ASP A 1 72 ? -28.339 -24.585 30.431 1.00 36.12 72 ASP A CA 1
ATOM 554 C C . ASP A 1 72 ? -27.351 -23.568 29.815 1.00 36.12 72 ASP A C 1
ATOM 556 O O . ASP A 1 72 ? -27.759 -22.453 29.475 1.00 36.12 72 ASP A O 1
ATOM 560 N N . PRO A 1 73 ? -26.040 -23.861 29.727 1.00 49.72 73 PRO A N 1
ATOM 561 C CA . PRO A 1 73 ? -25.046 -22.915 29.240 1.00 49.72 73 PRO A CA 1
ATOM 562 C C . PRO A 1 73 ? -24.935 -23.004 27.716 1.00 49.72 73 PRO A C 1
ATOM 564 O O . PRO A 1 73 ? -24.038 -23.666 27.198 1.00 49.72 73 PRO A O 1
ATOM 567 N N . SER A 1 74 ? -25.826 -22.353 26.968 1.00 46.19 74 SER A N 1
ATOM 568 C CA . SER A 1 74 ? -25.724 -22.292 25.499 1.00 46.19 74 SER A CA 1
ATOM 569 C C . SER A 1 74 ? -26.424 -21.073 24.893 1.00 46.19 74 SER A C 1
ATOM 571 O O . SER A 1 74 ? -27.280 -21.220 24.039 1.00 46.19 74 SER A O 1
ATOM 573 N N . ASP A 1 75 ? -26.019 -19.861 25.276 1.00 42.94 75 ASP A N 1
ATOM 574 C CA . ASP A 1 75 ? -26.286 -18.667 24.463 1.00 42.94 75 ASP A CA 1
ATOM 575 C C . ASP A 1 75 ? -25.076 -17.729 24.516 1.00 42.94 75 ASP A C 1
ATOM 577 O O . ASP A 1 75 ? -24.945 -16.859 25.377 1.00 42.94 75 ASP A O 1
ATOM 581 N N . GLN A 1 76 ? -24.126 -17.945 23.600 1.00 45.97 76 GLN A N 1
ATOM 582 C CA . GLN A 1 76 ? -23.090 -16.954 23.332 1.00 45.97 76 GLN A CA 1
ATOM 583 C C . GLN A 1 76 ? -23.653 -15.891 22.381 1.00 45.97 76 GLN A C 1
ATOM 585 O O . GLN A 1 76 ? -23.942 -16.208 21.225 1.00 45.97 76 GLN A O 1
ATOM 590 N N . PRO A 1 77 ? -23.722 -14.613 22.790 1.00 43.16 77 PRO A N 1
ATOM 591 C CA . PRO A 1 77 ? -23.863 -13.532 21.837 1.00 43.16 77 PRO A CA 1
ATOM 592 C C . PRO A 1 77 ? -22.578 -13.500 21.011 1.00 43.16 77 PRO A C 1
ATOM 594 O O . PRO A 1 77 ? -21.479 -13.374 21.553 1.00 43.16 77 PRO A O 1
ATOM 597 N N . SER A 1 78 ? -22.713 -13.648 19.694 1.00 43.28 78 SER A N 1
ATOM 598 C CA . SER A 1 78 ? -21.620 -13.567 18.729 1.00 43.28 78 SER A CA 1
ATOM 599 C C . SER A 1 78 ? -20.863 -12.251 18.905 1.00 43.28 78 SER A C 1
ATOM 601 O O . SER A 1 78 ? -21.244 -11.197 18.388 1.00 43.28 78 SER A O 1
ATOM 603 N N . LEU A 1 79 ? -19.780 -12.336 19.677 1.00 43.31 79 LEU A N 1
ATOM 604 C CA . LEU A 1 79 ? -18.778 -11.309 19.866 1.00 43.31 79 LEU A CA 1
ATOM 605 C C . LEU A 1 79 ? -18.340 -10.848 18.481 1.00 43.31 79 LEU A C 1
ATOM 607 O O . LEU A 1 79 ? -17.728 -11.603 17.725 1.00 43.31 79 LEU A O 1
ATOM 611 N N . ARG A 1 80 ? -18.619 -9.587 18.148 1.00 49.50 80 ARG A N 1
ATOM 612 C CA . ARG A 1 80 ? -17.950 -8.901 17.046 1.00 49.50 80 ARG A CA 1
ATOM 613 C C . ARG A 1 80 ? -16.480 -8.780 17.440 1.00 49.50 80 ARG A C 1
ATOM 615 O O . ARG A 1 80 ? -16.063 -7.782 18.025 1.00 49.50 80 ARG A O 1
ATOM 622 N N . GLN A 1 81 ? -15.725 -9.845 17.187 1.00 46.78 81 GLN A N 1
ATOM 623 C CA . GLN A 1 81 ? -14.294 -9.931 17.410 1.00 46.78 81 GLN A CA 1
ATOM 624 C C . GLN A 1 81 ? -13.645 -8.765 16.665 1.00 46.78 81 GLN A C 1
ATOM 626 O O . GLN A 1 81 ? -13.532 -8.760 15.440 1.00 46.78 81 GLN A O 1
ATOM 631 N N . ARG A 1 82 ? -13.208 -7.746 17.413 1.00 48.19 82 ARG A N 1
ATOM 632 C CA . ARG A 1 82 ? -12.054 -6.958 16.979 1.00 48.19 82 ARG A CA 1
ATOM 633 C C . ARG A 1 82 ? -10.926 -7.982 16.851 1.00 48.19 82 ARG A C 1
ATOM 635 O O . ARG A 1 82 ? -10.647 -8.631 17.861 1.00 48.19 82 ARG A O 1
ATOM 642 N N . PRO A 1 83 ? -10.320 -8.182 15.669 1.00 44.06 83 PRO A N 1
ATOM 643 C CA . PRO A 1 83 ? -9.239 -9.140 15.552 1.00 44.06 83 PRO A CA 1
ATOM 644 C C . PRO A 1 83 ? -8.113 -8.682 16.475 1.00 44.06 83 PRO A C 1
ATOM 646 O O . PRO A 1 83 ? -7.550 -7.595 16.324 1.00 44.06 83 PRO A O 1
ATOM 649 N N . SER A 1 84 ? -7.872 -9.503 17.490 1.00 40.66 84 SER A N 1
ATOM 650 C CA . SER A 1 84 ? -6.750 -9.408 18.399 1.00 40.66 84 SER A CA 1
ATOM 651 C C . SER A 1 84 ? -5.452 -9.511 17.598 1.00 40.66 84 SER A C 1
ATOM 653 O O . SER A 1 84 ? -5.311 -10.289 16.655 1.00 40.66 84 SER A O 1
ATOM 655 N N . SER A 1 85 ? -4.501 -8.673 17.977 1.00 52.03 85 SER A N 1
ATOM 656 C CA . SER A 1 85 ? -3.250 -8.329 17.302 1.00 52.03 85 SER A CA 1
ATOM 657 C C . SER A 1 85 ? -2.182 -9.436 17.242 1.00 52.03 85 SER A C 1
ATOM 659 O O . SER A 1 85 ? -0.995 -9.128 17.169 1.00 52.03 85 SER A O 1
ATOM 661 N N . SER A 1 86 ? -2.539 -10.723 17.270 1.00 50.47 86 SER A N 1
ATOM 662 C CA . SER A 1 86 ? -1.524 -11.792 17.305 1.00 50.47 86 SER A CA 1
ATOM 663 C C . SER A 1 86 ? -1.826 -13.070 16.530 1.00 50.47 86 SER A C 1
ATOM 665 O O . SER A 1 86 ? -0.931 -13.907 16.415 1.00 50.47 86 SER A O 1
ATOM 667 N N . SER A 1 87 ? -3.007 -13.235 15.932 1.00 48.94 87 SER A N 1
ATOM 668 C CA . SER A 1 87 ? -3.233 -14.387 15.054 1.00 48.94 87 SER A CA 1
ATOM 669 C C . SER A 1 87 ? -2.840 -14.023 13.627 1.00 48.94 87 SER A C 1
ATOM 671 O O . SER A 1 87 ? -3.509 -13.261 12.933 1.00 48.94 87 SER A O 1
ATOM 673 N N . THR A 1 88 ? -1.699 -14.548 13.188 1.00 60.38 88 THR A N 1
ATOM 674 C CA . THR A 1 88 ? -1.390 -14.602 11.763 1.00 60.38 88 THR A CA 1
ATOM 675 C C . THR A 1 88 ? -2.530 -15.340 11.083 1.00 60.38 88 THR A C 1
ATOM 677 O O . THR A 1 88 ? -2.753 -16.510 11.390 1.00 60.38 88 THR A O 1
ATOM 680 N N . THR A 1 89 ? -3.273 -14.677 10.202 1.00 73.81 89 THR A N 1
ATOM 681 C CA . THR A 1 89 ? -4.312 -15.379 9.443 1.00 73.81 89 THR A CA 1
ATOM 682 C C . THR A 1 89 ? -3.637 -16.435 8.566 1.00 73.81 89 THR A C 1
ATOM 684 O O . THR A 1 89 ? -2.551 -16.203 8.026 1.00 73.81 89 THR A O 1
ATOM 687 N N . GLU A 1 90 ? -4.246 -17.612 8.439 1.00 78.62 90 GLU A N 1
ATOM 688 C CA . GLU A 1 90 ? -3.717 -18.678 7.575 1.00 78.62 90 GLU A CA 1
ATOM 689 C C . GLU A 1 90 ? -3.556 -18.178 6.128 1.00 78.62 90 GLU A C 1
ATOM 691 O O . GLU A 1 90 ? -2.566 -18.464 5.456 1.00 78.62 90 GLU A O 1
ATOM 696 N N . GLU A 1 91 ? -4.454 -17.286 5.704 1.00 79.50 91 GLU A N 1
ATOM 697 C CA . GLU A 1 91 ? -4.373 -16.556 4.439 1.00 79.50 91 GLU A CA 1
ATOM 698 C C . GLU A 1 91 ? -3.073 -15.747 4.299 1.00 79.50 91 GLU A C 1
ATOM 700 O O . GLU A 1 91 ? -2.407 -15.801 3.265 1.00 79.50 91 GLU A O 1
ATOM 705 N N . GLN A 1 92 ? -2.658 -15.018 5.340 1.00 80.62 92 GLN A N 1
ATOM 706 C CA . GLN A 1 92 ? -1.407 -14.255 5.323 1.00 80.62 92 GLN A CA 1
ATOM 707 C C . GLN A 1 92 ? -0.175 -15.158 5.201 1.00 80.62 92 GLN A C 1
ATOM 709 O O . GLN A 1 92 ? 0.796 -14.775 4.547 1.00 80.62 92 GLN A O 1
ATOM 714 N N . ARG A 1 93 ? -0.198 -16.351 5.807 1.00 82.88 93 ARG A N 1
ATOM 715 C CA . ARG A 1 93 ? 0.893 -17.334 5.694 1.00 82.88 93 ARG A CA 1
ATOM 716 C C . ARG A 1 93 ? 0.960 -17.944 4.297 1.00 82.88 93 ARG A C 1
ATOM 718 O O . ARG A 1 93 ? 2.058 -18.098 3.763 1.00 82.88 93 ARG A O 1
ATOM 725 N N . ALA A 1 94 ? -0.192 -18.236 3.695 1.00 85.62 94 ALA A N 1
ATOM 726 C CA . ALA A 1 94 ? -0.278 -18.724 2.323 1.00 85.62 94 ALA A CA 1
ATOM 727 C C . ALA A 1 94 ? 0.305 -17.708 1.328 1.00 85.62 94 ALA A C 1
ATOM 729 O O . ALA A 1 94 ? 1.141 -18.074 0.506 1.00 85.62 94 ALA A O 1
ATOM 730 N N . ILE A 1 95 ? -0.036 -16.422 1.479 1.00 85.38 95 ILE A N 1
ATOM 731 C CA . ILE A 1 95 ? 0.492 -15.341 0.630 1.00 85.38 95 ILE A CA 1
ATOM 732 C C . ILE A 1 95 ? 2.020 -15.230 0.750 1.00 85.38 95 ILE A C 1
ATOM 734 O O . ILE A 1 95 ? 2.711 -15.113 -0.259 1.00 85.38 95 ILE A O 1
ATOM 738 N N . VAL A 1 96 ? 2.569 -15.287 1.969 1.00 84.62 96 VAL A N 1
ATOM 739 C CA . VAL A 1 96 ? 4.029 -15.249 2.185 1.00 84.62 96 VAL A CA 1
ATOM 740 C C . VAL A 1 96 ? 4.719 -16.430 1.500 1.00 84.62 96 VAL A C 1
ATOM 742 O O . VAL A 1 96 ? 5.742 -16.244 0.843 1.00 84.62 96 VAL A O 1
ATOM 745 N N . ARG A 1 97 ? 4.153 -17.638 1.615 1.00 85.62 97 ARG A N 1
ATOM 746 C CA . ARG A 1 97 ? 4.688 -18.839 0.959 1.00 85.62 97 ARG A CA 1
ATOM 747 C C . ARG A 1 97 ? 4.656 -18.711 -0.564 1.00 85.62 97 ARG A C 1
ATOM 749 O O . ARG A 1 97 ? 5.646 -19.030 -1.211 1.00 85.62 97 ARG A O 1
ATOM 756 N N . GLU A 1 98 ? 3.551 -18.218 -1.113 1.00 86.56 98 GLU A N 1
ATOM 757 C CA . GLU A 1 98 ? 3.380 -18.020 -2.553 1.00 86.56 98 GLU A CA 1
ATOM 758 C C . GLU A 1 98 ? 4.378 -16.995 -3.108 1.00 86.56 98 GLU A C 1
ATOM 760 O O . GLU A 1 98 ? 5.008 -17.237 -4.136 1.00 86.56 98 GLU A O 1
ATOM 765 N N . ILE A 1 99 ? 4.592 -15.881 -2.404 1.00 86.56 99 ILE A N 1
ATOM 766 C CA . ILE A 1 99 ? 5.578 -14.870 -2.808 1.00 86.56 99 ILE A CA 1
ATOM 767 C C . ILE A 1 99 ? 6.993 -15.438 -2.769 1.00 86.56 99 ILE A C 1
ATOM 769 O O . ILE A 1 99 ? 7.764 -15.179 -3.683 1.00 86.56 99 ILE A O 1
ATOM 773 N N . LYS A 1 100 ? 7.334 -16.239 -1.753 1.00 83.19 100 LYS A N 1
ATOM 774 C CA . LYS A 1 100 ? 8.649 -16.891 -1.684 1.00 83.19 100 LYS A CA 1
ATOM 775 C C . LYS A 1 100 ? 8.881 -17.895 -2.813 1.00 83.19 100 LYS A C 1
ATOM 777 O O . LYS A 1 100 ? 10.025 -18.097 -3.188 1.00 83.19 100 LYS A O 1
ATOM 782 N N . SER A 1 101 ? 7.830 -18.530 -3.334 1.00 84.25 101 SER A N 1
ATOM 783 C CA . SER A 1 101 ? 7.954 -19.463 -4.464 1.00 84.25 101 SER A CA 1
ATOM 784 C C . SER A 1 101 ? 8.064 -18.787 -5.831 1.00 84.25 101 SER A C 1
ATOM 786 O O . SER A 1 101 ? 8.426 -19.450 -6.797 1.00 84.25 101 SER A O 1
ATOM 788 N N . LYS A 1 102 ? 7.724 -17.499 -5.933 1.00 83.81 102 LYS A N 1
ATOM 789 C CA . LYS A 1 102 ? 7.700 -16.768 -7.201 1.00 83.81 102 LYS A CA 1
ATOM 790 C C . LYS A 1 102 ? 8.949 -15.913 -7.336 1.00 83.81 102 LYS A C 1
ATOM 792 O O . LYS A 1 102 ? 9.229 -15.083 -6.480 1.00 83.81 102 LYS A O 1
ATOM 797 N N . GLU A 1 103 ? 9.650 -16.070 -8.452 1.00 76.50 103 GLU A N 1
ATOM 798 C CA . GLU A 1 103 ? 10.848 -15.280 -8.775 1.00 76.50 103 GLU A CA 1
ATOM 799 C C . GLU A 1 103 ? 10.541 -14.131 -9.754 1.00 76.50 103 GLU A C 1
ATOM 801 O O . GLU A 1 103 ? 11.302 -13.170 -9.864 1.00 76.50 103 GLU A O 1
ATOM 806 N N . ALA A 1 104 ? 9.399 -14.185 -10.449 1.00 85.25 104 ALA A N 1
ATOM 807 C CA . ALA A 1 104 ? 8.971 -13.149 -11.386 1.00 85.25 104 ALA A CA 1
ATOM 808 C C . ALA A 1 104 ? 8.316 -11.955 -10.667 1.00 85.25 104 ALA A C 1
ATOM 810 O O . ALA A 1 104 ? 7.328 -12.109 -9.946 1.00 85.25 104 ALA A O 1
ATOM 811 N N . TYR A 1 105 ? 8.801 -10.731 -10.914 1.00 87.69 105 TYR A N 1
ATOM 812 C CA . TYR A 1 105 ? 8.314 -9.512 -10.247 1.00 87.69 105 TYR A CA 1
ATOM 813 C C . TYR A 1 105 ? 6.842 -9.206 -10.539 1.00 87.69 105 TYR A C 1
ATOM 815 O O . TYR A 1 105 ? 6.114 -8.755 -9.651 1.00 87.69 105 TYR A O 1
ATOM 823 N N . TYR A 1 106 ? 6.381 -9.498 -11.757 1.00 88.88 106 TYR A N 1
ATOM 824 C CA . TYR A 1 106 ? 4.971 -9.365 -12.120 1.00 88.88 106 TYR A CA 1
ATOM 825 C C . TYR A 1 106 ? 4.090 -10.332 -11.316 1.00 88.88 106 TYR A C 1
ATOM 827 O O . TYR A 1 106 ? 3.046 -9.934 -10.801 1.00 88.88 106 TYR A O 1
ATOM 835 N N . GLU A 1 107 ? 4.539 -11.575 -11.125 1.00 88.62 107 GLU A N 1
ATOM 836 C CA . GLU A 1 107 ? 3.791 -12.592 -10.381 1.00 88.62 107 GLU A CA 1
ATOM 837 C C . GLU A 1 107 ? 3.797 -12.345 -8.870 1.00 88.62 107 GLU A C 1
ATOM 839 O O . GLU A 1 107 ? 2.779 -12.582 -8.215 1.00 88.62 107 GLU A O 1
ATOM 844 N N . ILE A 1 108 ? 4.902 -11.824 -8.323 1.00 88.88 108 ILE A N 1
ATOM 845 C CA . ILE A 1 108 ? 5.015 -11.402 -6.917 1.00 88.88 108 ILE A CA 1
ATOM 846 C C . ILE A 1 108 ? 3.983 -10.312 -6.595 1.00 88.88 108 ILE A C 1
ATOM 848 O O . ILE A 1 108 ? 3.357 -10.344 -5.536 1.00 88.88 108 ILE A O 1
ATOM 852 N N . LEU A 1 109 ? 3.772 -9.358 -7.510 1.00 88.19 109 LEU A N 1
ATOM 853 C CA . LEU A 1 109 ? 2.761 -8.308 -7.352 1.00 88.19 109 LEU A CA 1
ATOM 854 C C . LEU A 1 109 ? 1.347 -8.744 -7.775 1.00 88.19 109 LEU A C 1
ATOM 856 O O . LEU A 1 109 ? 0.391 -8.002 -7.542 1.00 88.19 109 LEU A O 1
ATOM 860 N N . GLY A 1 110 ? 1.197 -9.925 -8.382 1.00 87.81 110 GLY A N 1
ATOM 861 C CA . GLY A 1 110 ? -0.075 -10.413 -8.922 1.00 87.81 110 GLY A CA 1
ATOM 862 C C . GLY A 1 110 ? -0.582 -9.588 -10.110 1.00 87.81 110 GLY A C 1
ATOM 863 O O . GLY A 1 110 ? -1.789 -9.395 -10.263 1.00 87.81 110 GLY A O 1
ATOM 864 N N . LEU A 1 111 ? 0.331 -9.053 -10.921 1.00 89.88 111 LEU A N 1
ATOM 865 C CA . LEU A 1 111 ? 0.039 -8.216 -12.080 1.00 89.88 111 LEU A CA 1
ATOM 866 C C . LEU A 1 111 ? 0.376 -8.935 -13.388 1.00 89.88 111 LEU A C 1
ATOM 868 O O . LEU A 1 111 ? 1.197 -9.845 -13.436 1.00 89.88 111 LEU A O 1
ATOM 872 N N . ARG A 1 112 ? -0.266 -8.494 -14.473 1.00 87.12 112 ARG A N 1
ATOM 873 C CA . ARG A 1 112 ? 0.087 -8.907 -15.838 1.00 87.12 112 ARG A CA 1
ATOM 874 C C . ARG A 1 112 ? 1.216 -8.029 -16.373 1.00 87.12 112 ARG A C 1
ATOM 876 O O . ARG A 1 112 ? 1.293 -6.862 -16.017 1.00 87.12 112 ARG A O 1
ATOM 883 N N . ASN A 1 113 ? 2.015 -8.555 -17.294 1.00 81.62 113 ASN A N 1
ATOM 884 C CA . ASN A 1 113 ? 3.070 -7.829 -18.020 1.00 81.62 113 ASN A CA 1
ATOM 885 C C . ASN A 1 113 ? 2.591 -6.551 -18.750 1.00 81.62 113 ASN A C 1
ATOM 887 O O . ASN A 1 113 ? 3.389 -5.662 -19.027 1.00 81.62 113 ASN A O 1
ATOM 891 N N . THR A 1 114 ? 1.290 -6.410 -19.019 1.00 83.38 114 THR A N 1
ATOM 892 C CA . THR A 1 114 ? 0.685 -5.203 -19.611 1.00 83.38 114 THR A CA 1
ATOM 893 C C . THR A 1 114 ? 0.277 -4.132 -18.585 1.00 83.38 114 THR A C 1
ATOM 895 O O . THR A 1 114 ? -0.471 -3.217 -18.928 1.00 83.38 114 THR A O 1
ATOM 898 N N . CYS A 1 115 ? 0.667 -4.250 -17.311 1.00 86.25 115 CYS A N 1
ATOM 899 C CA . CYS A 1 115 ? 0.223 -3.341 -16.249 1.00 86.25 115 CYS A CA 1
ATOM 900 C C . CYS A 1 115 ? 0.848 -1.936 -16.335 1.00 86.25 115 CYS A C 1
ATOM 902 O O . CYS A 1 115 ? 2.000 -1.767 -16.750 1.00 86.25 115 CYS A O 1
ATOM 904 N N . SER A 1 116 ? 0.099 -0.926 -15.878 1.00 89.75 116 SER A N 1
ATOM 905 C CA . SER A 1 116 ? 0.593 0.448 -15.726 1.00 89.75 116 SER A CA 1
ATOM 906 C C . SER A 1 116 ? 1.363 0.630 -14.411 1.00 89.75 116 SER A C 1
ATOM 908 O O . SER A 1 116 ? 1.148 -0.096 -13.437 1.00 89.75 116 SER A O 1
ATOM 910 N N . VAL A 1 117 ? 2.220 1.653 -14.341 1.00 88.44 117 VAL A N 1
ATOM 911 C CA . VAL A 1 117 ? 2.945 2.053 -13.119 1.00 88.44 117 VAL A CA 1
ATOM 912 C C . VAL A 1 117 ? 1.975 2.366 -11.968 1.00 88.44 117 VAL A C 1
ATOM 914 O O . VAL A 1 117 ? 2.269 2.120 -10.794 1.00 88.44 117 VAL A O 1
ATOM 917 N N . GLU A 1 118 ? 0.779 2.869 -12.279 1.00 88.75 118 GLU A N 1
ATOM 918 C CA . GLU A 1 118 ? -0.258 3.090 -11.269 1.00 88.75 118 GLU A CA 1
ATOM 919 C C . GLU A 1 118 ? -0.757 1.790 -10.636 1.00 88.75 118 GLU A C 1
ATOM 921 O O . GLU A 1 118 ? -0.986 1.739 -9.423 1.00 88.75 118 GLU A O 1
ATOM 926 N N . ASP A 1 119 ? -0.901 0.735 -11.436 1.00 90.19 119 ASP A N 1
ATOM 927 C CA . ASP A 1 119 ? -1.364 -0.571 -10.973 1.00 90.19 119 ASP A CA 1
ATOM 928 C C . ASP A 1 119 ? -0.300 -1.241 -10.110 1.00 90.19 119 ASP A C 1
ATOM 930 O O . ASP A 1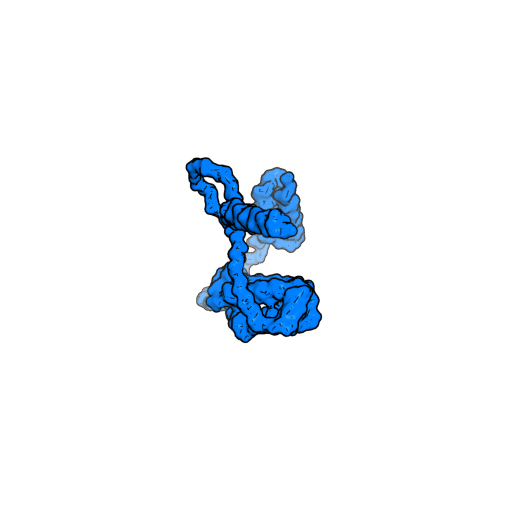 119 ? -0.623 -1.770 -9.046 1.00 90.19 119 ASP A O 1
ATOM 934 N N . VAL A 1 120 ? 0.974 -1.097 -10.488 1.00 89.94 120 VAL A N 1
ATOM 935 C CA . VAL A 1 120 ? 2.140 -1.490 -9.678 1.00 89.94 120 VAL A CA 1
ATOM 936 C C . VAL A 1 120 ? 2.089 -0.827 -8.298 1.00 89.94 120 VAL A C 1
ATOM 938 O O . VAL A 1 120 ? 2.158 -1.504 -7.271 1.00 89.94 120 VAL A O 1
ATOM 941 N N . ARG A 1 121 ? 1.852 0.491 -8.235 1.00 90.31 121 ARG A N 1
ATOM 942 C CA . ARG A 1 121 ? 1.722 1.232 -6.963 1.00 90.31 121 ARG A CA 1
ATOM 943 C C . ARG A 1 121 ? 0.501 0.822 -6.141 1.00 90.31 121 ARG A C 1
ATOM 945 O O . ARG A 1 121 ? 0.545 0.879 -4.908 1.00 90.31 121 ARG A O 1
ATOM 952 N N . LYS A 1 122 ? -0.616 0.478 -6.785 1.00 91.44 122 LYS A N 1
ATOM 953 C CA . LYS A 1 122 ? -1.836 0.011 -6.103 1.00 91.44 122 LYS A CA 1
ATOM 954 C C . LYS A 1 122 ? -1.639 -1.398 -5.538 1.00 91.44 122 LYS A C 1
ATOM 956 O O . LYS A 1 122 ? -2.003 -1.632 -4.386 1.00 91.44 122 LYS A O 1
ATOM 961 N N . ALA A 1 123 ? -1.050 -2.306 -6.312 1.00 91.25 123 ALA A N 1
ATOM 962 C CA . ALA A 1 123 ? -0.760 -3.677 -5.902 1.00 91.25 123 ALA A CA 1
ATOM 963 C C . ALA A 1 123 ? 0.237 -3.715 -4.739 1.00 91.25 123 ALA A C 1
ATOM 965 O O . ALA A 1 123 ? -0.056 -4.331 -3.714 1.00 91.25 123 ALA A O 1
ATOM 966 N N . TYR A 1 124 ? 1.335 -2.958 -4.845 1.00 91.00 124 TYR A N 1
ATOM 967 C CA . TYR A 1 124 ? 2.327 -2.809 -3.780 1.00 91.00 124 TYR A CA 1
ATOM 968 C C . TYR A 1 124 ? 1.674 -2.388 -2.460 1.00 91.00 124 TYR A C 1
ATOM 970 O O . TYR A 1 124 ? 1.763 -3.104 -1.470 1.00 91.00 124 TYR A O 1
ATOM 978 N N . ARG A 1 125 ? 0.899 -1.292 -2.456 1.00 89.00 125 ARG A N 1
ATOM 979 C CA . ARG A 1 125 ? 0.212 -0.810 -1.244 1.00 89.00 125 ARG A CA 1
ATOM 980 C C . ARG A 1 125 ? -0.694 -1.867 -0.610 1.00 89.00 125 ARG A C 1
ATOM 982 O O . ARG A 1 125 ? -0.699 -2.016 0.610 1.00 89.00 125 ARG A O 1
ATOM 989 N N . LYS A 1 126 ? -1.447 -2.613 -1.424 1.00 89.69 126 LYS A N 1
ATOM 990 C CA . LYS A 1 126 ? -2.337 -3.680 -0.942 1.00 89.69 126 LYS A CA 1
ATOM 991 C C . LYS A 1 126 ? -1.560 -4.854 -0.343 1.00 89.69 126 LYS A C 1
ATOM 993 O O . LYS A 1 126 ? -1.974 -5.370 0.691 1.00 89.69 126 LYS A O 1
ATOM 998 N N . LEU A 1 127 ? -0.468 -5.281 -0.975 1.00 88.38 127 LEU A N 1
ATOM 999 C CA . LEU A 1 127 ? 0.344 -6.415 -0.525 1.00 88.38 127 LEU A CA 1
ATOM 1000 C C . LEU A 1 127 ? 1.183 -6.067 0.707 1.00 88.38 127 LEU A C 1
ATOM 1002 O O . LEU A 1 127 ? 1.159 -6.810 1.688 1.00 88.38 127 LEU A O 1
ATOM 1006 N N . SER A 1 128 ? 1.834 -4.903 0.713 1.00 87.12 128 SER A N 1
ATOM 1007 C CA . SER A 1 128 ? 2.629 -4.423 1.846 1.00 87.12 128 SER A CA 1
ATOM 1008 C C . SER A 1 128 ? 1.811 -4.379 3.132 1.00 87.12 128 SER A C 1
ATOM 1010 O O . SER A 1 128 ? 2.275 -4.866 4.153 1.00 87.12 128 SER A O 1
ATOM 1012 N N . LEU A 1 129 ? 0.565 -3.890 3.095 1.00 85.81 129 LEU A N 1
ATOM 1013 C CA . LEU A 1 129 ? -0.300 -3.847 4.283 1.00 85.81 129 LEU A CA 1
ATOM 1014 C C . LEU A 1 129 ? -0.687 -5.234 4.819 1.00 85.81 129 LEU A C 1
ATOM 1016 O O . LEU A 1 129 ? -0.958 -5.363 6.013 1.00 85.81 129 LEU A O 1
ATOM 1020 N N . LYS A 1 130 ? -0.739 -6.254 3.954 1.00 83.88 130 LYS A N 1
ATOM 1021 C CA . LYS A 1 130 ? -1.089 -7.632 4.330 1.00 83.88 130 LYS A CA 1
ATOM 1022 C C . LYS A 1 130 ? 0.085 -8.373 4.968 1.00 83.88 130 LYS A C 1
ATOM 1024 O O . LYS A 1 130 ? -0.135 -9.173 5.876 1.00 83.88 130 LYS A O 1
ATOM 1029 N N . ILE A 1 131 ? 1.299 -8.114 4.484 1.00 84.88 131 ILE A N 1
ATOM 1030 C CA . ILE A 1 131 ? 2.514 -8.875 4.822 1.00 84.88 131 ILE A CA 1
ATOM 1031 C C . ILE A 1 131 ? 3.427 -8.106 5.787 1.00 84.88 131 ILE A C 1
ATOM 1033 O O . ILE A 1 131 ? 4.390 -8.674 6.288 1.00 84.88 131 ILE A O 1
ATOM 1037 N N . HIS A 1 132 ? 3.114 -6.842 6.091 1.00 82.06 132 HIS A N 1
ATOM 1038 C CA . HIS A 1 132 ? 3.927 -5.992 6.959 1.00 82.06 132 HIS A CA 1
ATOM 1039 C C . HIS A 1 132 ? 4.349 -6.719 8.253 1.00 82.06 132 HIS A C 1
ATOM 1041 O O . HIS A 1 132 ? 3.470 -7.243 8.948 1.00 82.06 132 HIS A O 1
ATOM 1047 N N . PRO A 1 133 ? 5.645 -6.716 8.620 1.00 79.31 133 PRO A N 1
ATOM 1048 C CA . PRO A 1 133 ? 6.169 -7.509 9.739 1.00 79.31 133 PRO A CA 1
ATOM 1049 C C . PRO A 1 133 ? 5.546 -7.142 11.096 1.00 79.31 133 PRO A C 1
ATOM 1051 O O . PRO A 1 133 ? 5.417 -7.996 11.967 1.00 79.31 133 PRO A O 1
ATOM 1054 N N . ASP A 1 134 ? 5.078 -5.899 11.250 1.00 78.75 134 ASP A N 1
ATOM 1055 C CA . ASP A 1 134 ? 4.335 -5.445 12.440 1.00 78.75 134 ASP A CA 1
ATOM 1056 C C . ASP A 1 134 ? 3.001 -6.192 12.636 1.00 78.75 134 ASP A C 1
ATOM 1058 O O . ASP A 1 134 ? 2.628 -6.570 13.745 1.00 78.75 134 ASP A O 1
ATOM 1062 N N . ARG A 1 135 ? 2.288 -6.459 11.533 1.00 70.81 135 ARG A N 1
ATOM 1063 C CA . ARG A 1 135 ? 0.959 -7.093 11.547 1.00 70.81 135 ARG A CA 1
ATOM 1064 C C . ARG A 1 135 ? 1.026 -8.600 11.316 1.00 70.81 135 ARG A C 1
ATOM 1066 O O . ARG A 1 135 ? 0.109 -9.315 11.709 1.00 70.81 135 ARG A O 1
ATOM 1073 N N . ASN A 1 136 ? 2.081 -9.076 10.660 1.00 70.44 136 ASN A N 1
ATOM 1074 C CA . ASN A 1 136 ? 2.292 -10.469 10.304 1.00 70.44 136 ASN A CA 1
ATOM 1075 C C . ASN A 1 136 ? 3.656 -10.949 10.823 1.00 70.44 136 ASN A C 1
ATOM 1077 O O . ASN A 1 136 ? 4.685 -10.808 10.161 1.00 70.44 136 ASN A O 1
ATOM 1081 N N . LYS A 1 137 ? 3.632 -11.592 11.993 1.00 69.69 137 LYS A N 1
ATOM 1082 C CA . LYS A 1 137 ? 4.802 -12.218 12.628 1.00 69.69 137 LYS A CA 1
ATOM 1083 C C . LYS A 1 137 ? 5.086 -13.644 12.112 1.00 69.69 137 LYS A C 1
ATOM 1085 O O . LYS A 1 137 ? 5.682 -14.440 12.829 1.00 69.69 137 LYS A O 1
ATOM 1090 N N . ALA A 1 138 ? 4.621 -14.012 10.910 1.00 72.19 138 ALA A N 1
ATOM 1091 C CA . ALA A 1 138 ? 4.976 -15.294 10.293 1.00 72.19 138 ALA A CA 1
ATOM 1092 C C . ALA A 1 138 ? 6.477 -15.368 9.988 1.00 72.19 138 ALA A C 1
ATOM 1094 O O . ALA A 1 138 ? 7.077 -14.402 9.516 1.00 72.19 138 ALA A O 1
ATOM 1095 N N . HIS A 1 139 ? 7.056 -16.558 10.145 1.00 75.06 139 HIS A N 1
ATOM 1096 C CA . HIS A 1 139 ? 8.398 -16.849 9.649 1.00 75.06 139 HIS A CA 1
ATOM 1097 C C . HIS A 1 139 ? 8.454 -16.632 8.126 1.00 75.06 139 HIS A C 1
ATOM 1099 O O . HIS A 1 139 ? 7.738 -17.292 7.373 1.00 75.06 139 HIS A O 1
ATOM 1105 N N . GLY A 1 140 ? 9.287 -15.688 7.679 1.00 78.38 140 GLY A N 1
ATOM 1106 C CA . GLY A 1 140 ? 9.456 -15.341 6.263 1.00 78.38 140 GLY A CA 1
ATOM 1107 C C . GLY A 1 140 ? 8.630 -14.151 5.762 1.00 78.38 140 GLY A C 1
ATOM 1108 O O . GLY A 1 140 ? 8.730 -13.825 4.580 1.00 78.38 140 GLY A O 1
ATOM 1109 N N . SER A 1 141 ? 7.851 -13.468 6.615 1.00 80.62 141 SER A N 1
ATOM 1110 C CA . SER A 1 141 ? 7.155 -12.230 6.214 1.00 80.62 141 SER A CA 1
ATOM 1111 C C . SER A 1 141 ? 8.135 -11.128 5.798 1.00 80.62 141 SER A C 1
ATOM 1113 O O . SER A 1 141 ? 7.892 -10.427 4.818 1.00 80.62 141 SER A O 1
ATOM 1115 N N . GLU A 1 142 ? 9.280 -11.032 6.477 1.00 84.62 142 GLU A N 1
ATOM 1116 C CA . GLU A 1 142 ? 10.362 -10.104 6.138 1.00 84.62 142 GLU A CA 1
ATOM 1117 C C . GLU A 1 142 ? 10.952 -10.379 4.746 1.00 84.62 142 GLU A C 1
ATOM 1119 O O . GLU A 1 142 ? 11.121 -9.456 3.952 1.00 84.62 142 GLU A O 1
ATOM 1124 N N . GLU A 1 143 ? 11.229 -11.642 4.420 1.00 85.81 143 GLU A N 1
ATOM 1125 C CA . GLU A 1 143 ? 11.765 -12.034 3.110 1.00 85.81 143 GLU A CA 1
ATOM 1126 C C . GLU A 1 143 ? 10.763 -11.745 1.990 1.00 85.81 143 GLU A C 1
ATOM 1128 O O . GLU A 1 143 ? 11.116 -11.115 0.997 1.00 85.81 143 GLU A O 1
ATOM 1133 N N . ALA A 1 144 ? 9.490 -12.109 2.179 1.00 86.81 144 ALA A N 1
ATOM 1134 C CA . ALA A 1 144 ? 8.440 -11.791 1.213 1.00 86.81 144 ALA A CA 1
ATOM 1135 C C . ALA A 1 144 ? 8.276 -10.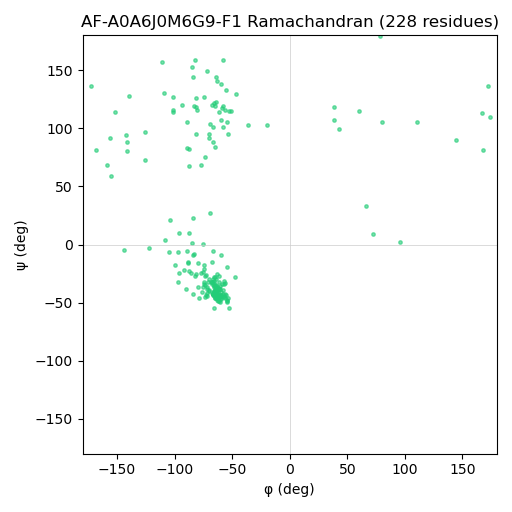273 1.023 1.00 86.81 144 ALA A C 1
ATOM 1137 O O . ALA A 1 144 ? 8.083 -9.796 -0.097 1.00 86.81 144 ALA A O 1
ATOM 1138 N N . PHE A 1 145 ? 8.393 -9.493 2.101 1.00 88.12 145 PHE A N 1
ATOM 1139 C CA . PHE A 1 145 ? 8.349 -8.035 2.033 1.00 88.12 145 PHE A CA 1
ATOM 1140 C C . PHE A 1 145 ? 9.541 -7.451 1.260 1.00 88.12 145 PHE A C 1
ATOM 1142 O O . PHE A 1 145 ? 9.359 -6.529 0.458 1.00 88.12 145 PHE A O 1
ATOM 1149 N N . LYS A 1 146 ? 10.748 -8.003 1.445 1.00 87.62 146 LYS A N 1
ATOM 1150 C CA . LYS A 1 146 ? 11.936 -7.643 0.652 1.00 87.62 146 LYS A CA 1
ATOM 1151 C C . LYS A 1 146 ? 11.710 -7.924 -0.835 1.00 87.62 146 LYS A C 1
ATOM 1153 O O . LYS A 1 146 ? 11.932 -7.026 -1.647 1.00 87.62 146 LYS A O 1
ATOM 1158 N N . SER A 1 147 ? 11.175 -9.093 -1.191 1.00 88.44 147 SER A N 1
ATOM 1159 C CA . SER A 1 147 ? 10.864 -9.447 -2.586 1.00 88.44 147 SER A CA 1
ATOM 1160 C C . SER A 1 147 ? 9.848 -8.494 -3.222 1.00 88.44 147 SER A C 1
ATOM 1162 O O . SER A 1 147 ? 10.065 -8.016 -4.334 1.00 88.44 147 SER A O 1
ATOM 1164 N N . ILE A 1 148 ? 8.774 -8.140 -2.505 1.00 89.56 148 ILE A N 1
ATOM 1165 C CA . ILE A 1 148 ? 7.781 -7.158 -2.978 1.00 89.56 148 ILE A CA 1
ATOM 1166 C C . ILE A 1 148 ? 8.414 -5.777 -3.185 1.00 89.56 148 ILE A C 1
ATOM 1168 O O . ILE A 1 148 ? 8.105 -5.090 -4.160 1.00 89.56 148 ILE A O 1
ATOM 1172 N N . SER A 1 149 ? 9.297 -5.362 -2.276 1.00 89.19 149 SER A N 1
ATOM 1173 C CA . SER A 1 149 ? 9.970 -4.061 -2.351 1.00 89.19 149 SER A CA 1
ATOM 1174 C C . SER A 1 149 ? 10.916 -3.990 -3.552 1.00 89.19 149 SER A C 1
ATOM 1176 O O . SER A 1 149 ? 10.895 -3.001 -4.286 1.00 89.19 149 SER A O 1
ATOM 1178 N N . LYS A 1 150 ? 11.673 -5.066 -3.807 1.00 87.06 150 LYS A N 1
ATOM 1179 C CA . LYS A 1 150 ? 12.543 -5.209 -4.983 1.00 87.06 150 LYS A CA 1
ATOM 1180 C C . LYS A 1 150 ? 11.731 -5.171 -6.282 1.00 87.06 150 LYS A C 1
ATOM 1182 O O . LYS A 1 150 ? 12.026 -4.370 -7.166 1.00 87.06 150 LYS A O 1
ATOM 1187 N N . ALA A 1 151 ? 10.646 -5.946 -6.352 1.00 88.94 151 ALA A N 1
ATOM 1188 C CA . ALA A 1 151 ? 9.736 -5.952 -7.497 1.00 88.94 151 ALA A CA 1
ATOM 1189 C C . ALA A 1 151 ? 9.170 -4.553 -7.787 1.00 88.94 151 ALA A C 1
ATOM 1191 O O . ALA A 1 151 ? 9.148 -4.108 -8.934 1.00 88.94 151 ALA A O 1
ATOM 1192 N N . PHE A 1 152 ? 8.756 -3.822 -6.749 1.00 90.44 152 PHE A N 1
ATOM 1193 C CA . PHE A 1 152 ? 8.269 -2.454 -6.895 1.00 90.44 152 PHE A CA 1
ATOM 1194 C C . PHE A 1 152 ? 9.347 -1.500 -7.422 1.00 90.44 152 PHE A C 1
ATOM 1196 O O . PHE A 1 152 ? 9.059 -0.695 -8.303 1.00 90.44 152 PHE A O 1
ATOM 1203 N N . GLN A 1 153 ? 10.581 -1.591 -6.926 1.00 87.75 153 GLN A N 1
ATOM 1204 C CA . GLN A 1 153 ? 11.677 -0.726 -7.364 1.00 87.75 153 GLN A CA 1
ATOM 1205 C C . GLN A 1 153 ? 12.015 -0.928 -8.849 1.00 87.75 153 GLN A C 1
ATOM 1207 O O . GLN A 1 153 ? 12.221 0.053 -9.564 1.00 87.75 153 GLN A O 1
ATOM 1212 N N . CYS A 1 154 ? 11.995 -2.175 -9.325 1.00 86.19 154 CYS A N 1
ATOM 1213 C CA . CYS A 1 154 ? 12.218 -2.496 -10.735 1.00 86.19 154 CYS A CA 1
ATOM 1214 C C . CYS A 1 154 ? 11.035 -2.087 -11.625 1.00 86.19 154 CYS A C 1
ATOM 1216 O O . CYS A 1 154 ? 11.242 -1.546 -12.706 1.00 86.19 154 CYS A O 1
ATOM 1218 N N . LEU A 1 155 ? 9.793 -2.307 -11.180 1.00 86.50 155 LEU A N 1
ATOM 1219 C CA . LEU A 1 155 ? 8.597 -2.074 -12.000 1.00 86.50 155 LEU A CA 1
ATOM 1220 C C . LEU A 1 155 ? 8.038 -0.644 -11.909 1.00 86.50 155 LEU A C 1
ATOM 1222 O O . LEU A 1 155 ? 7.221 -0.257 -12.744 1.00 86.50 155 LEU A O 1
ATOM 1226 N N . SER A 1 156 ? 8.436 0.149 -10.907 1.00 86.19 156 SER A N 1
ATOM 1227 C CA . SER A 1 156 ? 7.947 1.525 -10.736 1.00 86.19 156 SER A CA 1
ATOM 1228 C C . SER A 1 156 ? 8.567 2.514 -11.725 1.00 86.19 156 SER A C 1
ATOM 1230 O O . SER A 1 156 ? 7.966 3.565 -11.950 1.00 86.19 156 SER A O 1
ATOM 1232 N N . ASN A 1 157 ? 9.750 2.226 -12.268 1.00 86.12 157 ASN A N 1
ATOM 1233 C CA . ASN A 1 157 ? 10.427 3.081 -13.241 1.00 86.12 157 ASN A CA 1
ATOM 1234 C C . ASN A 1 157 ? 10.397 2.398 -14.608 1.00 86.12 157 ASN A C 1
ATOM 1236 O O . ASN A 1 157 ? 10.770 1.233 -14.719 1.00 86.12 157 ASN A O 1
ATOM 1240 N N . GLU A 1 158 ? 9.981 3.117 -15.650 1.00 85.44 158 GLU A N 1
ATOM 1241 C CA . GLU A 1 158 ? 9.862 2.542 -16.997 1.00 85.44 158 GLU A CA 1
ATOM 1242 C C . GLU A 1 158 ? 11.206 2.048 -17.544 1.00 85.44 158 GLU A C 1
ATOM 1244 O O . GLU A 1 158 ? 11.256 0.979 -18.150 1.00 85.44 158 GLU A O 1
ATOM 1249 N N . ASP A 1 159 ? 12.296 2.769 -17.274 1.00 83.25 159 ASP A N 1
ATOM 1250 C CA . ASP A 1 159 ? 13.644 2.374 -17.694 1.00 83.25 159 ASP A CA 1
ATOM 1251 C C . ASP A 1 159 ? 14.105 1.093 -16.991 1.00 83.25 159 ASP A C 1
ATOM 1253 O O . ASP A 1 159 ? 14.593 0.166 -17.635 1.00 83.25 159 ASP A O 1
ATOM 1257 N N . ALA A 1 160 ? 13.879 0.999 -15.676 1.00 83.38 160 ALA A N 1
ATOM 1258 C CA . ALA A 1 160 ? 14.208 -0.193 -14.897 1.00 83.38 160 ALA A CA 1
ATOM 1259 C C . ALA A 1 160 ? 13.351 -1.397 -15.319 1.00 83.38 160 ALA A C 1
ATOM 1261 O O . ALA A 1 160 ? 13.860 -2.516 -15.384 1.00 83.38 160 ALA A O 1
ATOM 1262 N N . ARG A 1 161 ? 12.083 -1.164 -15.683 1.00 85.69 161 ARG A N 1
ATOM 1263 C CA . ARG A 1 161 ? 11.192 -2.194 -16.221 1.00 85.69 161 ARG A CA 1
ATOM 1264 C C . ARG A 1 161 ? 11.685 -2.711 -17.566 1.00 85.69 161 ARG A C 1
ATOM 1266 O O . ARG A 1 161 ? 11.775 -3.916 -17.742 1.00 85.69 161 ARG A O 1
ATOM 1273 N N . ARG A 1 162 ? 12.073 -1.821 -18.485 1.00 84.31 162 ARG A N 1
ATOM 1274 C CA . ARG A 1 162 ? 12.664 -2.219 -19.775 1.00 84.31 162 ARG A CA 1
ATOM 1275 C C . ARG A 1 162 ? 13.945 -3.019 -19.577 1.00 84.31 162 ARG A C 1
ATOM 1277 O O . ARG A 1 162 ? 14.128 -4.034 -20.237 1.00 84.31 162 ARG A O 1
ATOM 1284 N N . MET A 1 163 ? 14.808 -2.583 -18.661 1.00 81.25 163 MET A N 1
ATOM 1285 C CA . MET A 1 163 ? 16.041 -3.299 -18.335 1.00 81.25 163 MET A CA 1
ATOM 1286 C C . MET A 1 163 ? 15.727 -4.704 -17.815 1.00 81.25 163 MET A C 1
ATOM 1288 O O . MET A 1 163 ? 16.329 -5.671 -18.263 1.00 81.25 163 MET A O 1
ATOM 1292 N N . TYR A 1 164 ? 14.738 -4.824 -16.930 1.00 80.00 164 TYR A N 1
ATOM 1293 C CA . TYR A 1 164 ? 14.265 -6.104 -16.416 1.00 80.00 164 TYR A CA 1
ATOM 1294 C C . TYR A 1 164 ? 13.667 -7.000 -17.510 1.00 80.00 164 TYR A C 1
ATOM 1296 O O . TYR A 1 164 ? 13.979 -8.186 -17.554 1.00 80.00 164 TYR A O 1
ATOM 1304 N N . ASP A 1 165 ? 12.872 -6.448 -18.426 1.00 82.38 165 ASP A N 1
ATOM 1305 C CA . ASP A 1 165 ? 12.273 -7.208 -19.528 1.00 82.38 165 ASP A CA 1
ATOM 1306 C C . ASP A 1 165 ? 13.338 -7.712 -20.532 1.00 82.38 165 ASP A C 1
ATOM 1308 O O . ASP A 1 165 ? 13.157 -8.762 -21.144 1.00 82.38 165 ASP A O 1
ATOM 1312 N N . VAL A 1 166 ? 14.457 -6.990 -20.695 1.00 81.56 166 VAL A N 1
ATOM 1313 C CA . VAL A 1 166 ? 15.574 -7.357 -21.593 1.00 81.56 166 VAL A CA 1
ATOM 1314 C C . VAL A 1 166 ? 16.548 -8.339 -20.940 1.00 81.56 166 VAL A C 1
ATOM 1316 O O . VAL A 1 166 ? 17.029 -9.265 -21.588 1.00 81.56 166 VAL A O 1
ATOM 1319 N N . VAL A 1 167 ? 16.874 -8.114 -19.669 1.00 77.44 167 VAL A N 1
ATOM 1320 C CA . VAL A 1 167 ? 17.918 -8.842 -18.937 1.00 77.44 167 VAL A CA 1
ATOM 1321 C C . VAL A 1 167 ? 17.354 -10.062 -18.193 1.00 77.44 167 VAL A C 1
ATOM 1323 O O . VAL A 1 167 ? 18.083 -11.013 -17.918 1.00 77.44 167 VAL A O 1
ATOM 1326 N N . GLY A 1 168 ? 16.051 -10.074 -17.915 1.00 65.75 168 GLY A N 1
ATOM 1327 C CA . GLY A 1 168 ? 15.359 -11.143 -17.204 1.00 65.75 168 GLY A CA 1
ATOM 1328 C C . GLY A 1 168 ? 15.559 -11.121 -15.683 1.00 65.75 168 GLY A C 1
ATOM 1329 O O . GLY A 1 168 ? 16.263 -10.281 -15.119 1.00 65.75 168 GLY A O 1
ATOM 1330 N N . CYS A 1 169 ? 14.930 -12.087 -15.003 1.00 58.25 169 CYS A N 1
ATOM 1331 C CA . CYS A 1 169 ? 14.983 -12.268 -13.543 1.00 58.25 169 CYS A CA 1
ATOM 1332 C C . CYS A 1 169 ? 16.383 -12.512 -12.958 1.00 58.25 169 CYS A C 1
ATOM 1334 O O . CYS A 1 169 ? 16.523 -12.503 -11.741 1.00 58.25 169 CYS A O 1
ATOM 1336 N N . SER A 1 170 ? 17.413 -12.730 -13.778 1.00 53.34 170 SER A N 1
ATOM 1337 C CA . SER A 1 170 ? 18.743 -13.157 -13.327 1.00 53.34 170 SER A CA 1
ATOM 1338 C C . SER A 1 170 ? 19.595 -12.060 -12.680 1.00 53.34 170 SER A C 1
ATOM 1340 O O . SER A 1 170 ? 20.720 -12.336 -12.271 1.00 53.34 170 SER A O 1
ATOM 1342 N N . TYR A 1 171 ? 19.099 -10.823 -12.563 1.00 53.34 171 TYR A N 1
ATOM 1343 C CA . TYR A 1 171 ? 19.777 -9.780 -11.788 1.00 53.34 171 TYR A CA 1
ATOM 1344 C C . TYR A 1 171 ? 19.325 -9.801 -10.324 1.00 53.34 171 TYR A C 1
ATOM 1346 O O . TYR A 1 171 ? 18.488 -9.018 -9.860 1.00 53.34 171 TYR A O 1
ATOM 1354 N N . ASP A 1 172 ? 19.951 -10.688 -9.557 1.00 54.25 172 ASP A N 1
ATOM 1355 C CA . ASP A 1 172 ? 20.133 -10.478 -8.126 1.00 54.25 172 ASP A CA 1
ATOM 1356 C C . ASP A 1 172 ? 21.212 -9.419 -7.903 1.00 54.25 172 ASP A C 1
ATOM 1358 O O . ASP A 1 172 ? 22.349 -9.709 -7.546 1.00 54.25 172 ASP A O 1
ATOM 1362 N N . GLU A 1 173 ? 20.857 -8.153 -8.139 1.00 52.31 173 GLU A N 1
ATOM 1363 C CA . GLU A 1 173 ? 21.636 -7.054 -7.578 1.00 52.31 173 GLU A CA 1
ATOM 1364 C C . GLU A 1 173 ? 21.438 -7.083 -6.048 1.00 52.31 173 GLU A C 1
ATOM 1366 O O . GLU A 1 173 ? 20.290 -7.015 -5.584 1.00 52.31 173 GLU A O 1
ATOM 1371 N N . PRO A 1 174 ? 22.505 -7.250 -5.243 1.00 42.88 174 PRO A N 1
ATOM 1372 C CA . PRO A 1 174 ? 22.389 -7.276 -3.795 1.00 42.88 174 PRO A CA 1
ATOM 1373 C C . PRO A 1 174 ? 22.054 -5.870 -3.294 1.00 42.88 174 PRO A C 1
ATOM 1375 O O . PRO A 1 174 ? 22.927 -5.039 -3.056 1.00 42.88 174 PRO A O 1
ATOM 1378 N N . ALA A 1 175 ? 20.763 -5.615 -3.096 1.00 51.75 175 ALA A N 1
ATOM 1379 C CA . ALA A 1 175 ? 20.280 -4.409 -2.449 1.00 51.75 175 ALA A CA 1
ATOM 1380 C C . ALA A 1 175 ? 20.694 -4.398 -0.966 1.00 51.75 175 ALA A C 1
ATOM 1382 O O . ALA A 1 175 ? 19.949 -4.832 -0.086 1.00 51.75 175 ALA A O 1
ATOM 1383 N N . TYR A 1 176 ? 21.878 -3.866 -0.672 1.00 46.19 176 TYR A N 1
ATOM 1384 C CA . TYR A 1 176 ? 22.178 -3.313 0.644 1.00 46.19 176 TYR A CA 1
ATOM 1385 C C . TYR A 1 176 ? 23.032 -2.050 0.521 1.00 46.19 176 TYR A C 1
ATOM 1387 O O . TYR A 1 176 ? 24.235 -2.055 0.764 1.00 46.19 176 TYR A O 1
ATOM 1395 N N . LEU A 1 177 ? 22.378 -0.927 0.219 1.00 36.72 177 LEU A N 1
ATOM 1396 C CA . LEU A 1 177 ? 22.709 0.295 0.943 1.00 36.72 177 LEU A CA 1
ATOM 1397 C C . LEU A 1 177 ? 21.614 0.508 1.994 1.00 36.72 177 LEU A C 1
ATOM 1399 O O . LEU A 1 177 ? 20.447 0.678 1.631 1.00 36.72 177 LEU A O 1
ATOM 1403 N N . PRO A 1 178 ? 21.949 0.457 3.295 1.00 39.94 178 PRO A N 1
ATOM 1404 C CA . PRO A 1 178 ? 20.971 0.635 4.348 1.00 39.94 178 PRO A CA 1
ATOM 1405 C C . PRO A 1 178 ? 20.422 2.056 4.282 1.00 39.94 178 PRO A C 1
ATOM 1407 O O . PRO A 1 178 ? 21.143 3.040 4.456 1.00 39.94 178 PRO A O 1
ATOM 1410 N N . ARG A 1 179 ? 19.110 2.162 4.076 1.00 43.72 179 ARG A N 1
ATOM 1411 C CA . ARG A 1 179 ? 18.366 3.374 4.398 1.00 43.72 179 ARG A CA 1
ATOM 1412 C C . ARG A 1 179 ? 18.403 3.511 5.917 1.00 43.72 179 ARG A C 1
ATOM 1414 O O . ARG A 1 179 ? 17.697 2.792 6.616 1.00 43.72 179 ARG A O 1
ATOM 1421 N N . ARG A 1 180 ? 19.277 4.383 6.424 1.00 37.75 180 ARG A N 1
ATOM 1422 C CA . ARG A 1 180 ? 19.365 4.717 7.849 1.00 37.75 180 ARG A CA 1
ATOM 1423 C C . ARG A 1 180 ? 18.001 5.255 8.293 1.00 37.75 180 ARG A C 1
ATOM 1425 O O . ARG A 1 180 ? 17.636 6.384 7.982 1.00 37.75 180 ARG A O 1
ATOM 1432 N N . GLN A 1 181 ? 17.229 4.402 8.954 1.00 37.91 181 GLN A N 1
ATOM 1433 C CA . GLN A 1 181 ? 16.037 4.778 9.692 1.00 37.91 181 GLN A CA 1
ATOM 1434 C C . GLN A 1 181 ? 16.539 5.582 10.899 1.00 37.91 181 GLN A C 1
ATOM 1436 O O . GLN A 1 181 ? 17.132 5.012 11.811 1.00 37.91 181 GLN A O 1
ATOM 1441 N N . GLN A 1 182 ? 16.400 6.907 10.871 1.00 36.88 182 GLN A N 1
ATOM 1442 C CA . GLN A 1 182 ? 16.483 7.712 12.088 1.00 36.88 182 GLN A CA 1
ATOM 1443 C C . GLN A 1 182 ? 15.220 7.389 12.888 1.00 36.88 182 GLN A C 1
ATOM 1445 O O . GLN A 1 182 ? 14.145 7.908 12.606 1.00 36.88 182 GLN A O 1
ATOM 1450 N N . HIS A 1 183 ? 15.344 6.395 13.765 1.00 37.53 183 HIS A N 1
ATOM 1451 C CA . HIS A 1 183 ? 14.425 6.161 14.865 1.00 37.53 183 HIS A CA 1
ATOM 1452 C C . HIS A 1 183 ? 14.875 7.088 15.990 1.00 37.53 183 HIS A C 1
ATOM 1454 O O . HIS A 1 183 ? 16.032 7.036 16.411 1.00 37.53 183 HIS A O 1
ATOM 1460 N N . ASP A 1 184 ? 13.978 7.985 16.374 1.00 35.38 184 ASP A N 1
ATOM 1461 C CA . ASP A 1 184 ? 14.111 8.908 17.487 1.00 35.38 184 ASP A CA 1
ATOM 1462 C C . ASP A 1 184 ? 14.303 8.125 18.788 1.00 35.38 184 ASP A C 1
ATOM 1464 O O . ASP A 1 184 ? 13.350 7.521 19.252 1.00 35.38 184 ASP A O 1
ATOM 1468 N N . ASP A 1 185 ? 15.506 8.122 19.362 1.00 41.44 185 ASP A N 1
ATOM 1469 C CA . ASP A 1 185 ? 15.760 7.768 20.766 1.00 41.44 185 ASP A CA 1
ATOM 1470 C C . ASP A 1 185 ? 17.202 8.167 21.130 1.00 41.44 185 ASP A C 1
ATOM 1472 O O . ASP A 1 185 ? 18.088 7.324 21.109 1.00 41.44 185 ASP A O 1
ATOM 1476 N N . GLU A 1 186 ? 17.472 9.441 21.451 1.00 36.53 186 GLU A N 1
ATOM 1477 C CA . GLU A 1 186 ? 18.569 9.757 22.391 1.00 36.53 186 GLU A CA 1
ATOM 1478 C C . GLU A 1 186 ? 18.407 11.145 23.041 1.00 36.53 186 GLU A C 1
ATOM 1480 O O . GLU A 1 186 ? 19.158 12.094 22.815 1.00 36.53 186 GLU A O 1
ATOM 1485 N N . PHE A 1 187 ? 17.389 11.270 23.894 1.00 40.72 187 PHE A N 1
ATOM 1486 C CA . PHE A 1 187 ? 17.409 12.236 24.991 1.00 40.72 187 PHE A CA 1
ATOM 1487 C C . PHE A 1 187 ? 18.218 11.621 26.142 1.00 40.72 187 PHE A C 1
ATOM 1489 O O . PHE A 1 187 ? 17.665 10.836 26.905 1.00 40.72 187 PHE A O 1
ATOM 1496 N N . SER A 1 188 ? 19.517 11.936 26.242 1.00 35.00 188 SER A N 1
ATOM 1497 C CA . SER A 1 188 ? 20.260 12.130 27.506 1.00 35.00 188 SER A CA 1
ATOM 1498 C C . SER A 1 188 ? 21.782 12.166 27.281 1.00 35.00 188 SER A C 1
ATOM 1500 O O . SER A 1 188 ? 22.401 11.135 27.058 1.00 35.00 188 SER A O 1
ATOM 1502 N N . GLY A 1 189 ? 22.398 13.333 27.510 1.00 30.94 189 GLY A N 1
ATOM 1503 C CA . GLY A 1 189 ? 23.698 13.380 28.192 1.00 30.94 189 GLY A CA 1
ATOM 1504 C C . GLY A 1 189 ? 24.944 13.776 27.389 1.00 30.94 189 GLY A C 1
ATOM 1505 O O . GLY A 1 189 ? 25.583 12.949 26.762 1.00 30.94 189 GLY A O 1
ATOM 1506 N N . MET A 1 190 ? 25.380 15.016 27.642 1.00 30.28 190 MET A N 1
ATOM 1507 C CA . MET A 1 190 ? 26.780 15.401 27.903 1.00 30.28 190 MET A CA 1
ATOM 1508 C C . MET A 1 190 ? 27.755 15.573 26.719 1.00 30.28 190 MET A C 1
ATOM 1510 O O . MET A 1 190 ? 28.333 14.635 26.194 1.00 30.28 190 MET A O 1
ATOM 1514 N N . ALA A 1 191 ? 28.025 16.852 26.432 1.00 41.28 191 ALA A N 1
ATOM 1515 C CA . ALA A 1 191 ? 29.354 17.447 26.249 1.00 41.28 191 ALA A CA 1
ATOM 1516 C C . ALA A 1 191 ? 30.441 16.629 25.519 1.00 41.28 191 ALA A C 1
ATOM 1518 O O . ALA A 1 191 ? 31.118 15.807 26.131 1.00 41.28 191 ALA A O 1
ATOM 1519 N N . ASN A 1 192 ? 30.759 17.015 24.280 1.00 32.75 192 ASN A N 1
ATOM 1520 C CA . ASN A 1 192 ? 32.031 17.672 23.935 1.00 32.75 192 ASN A CA 1
ATOM 1521 C C . ASN A 1 192 ? 32.196 17.814 22.414 1.00 32.75 192 ASN A C 1
ATOM 1523 O O . ASN A 1 192 ? 31.966 16.872 21.670 1.00 32.75 192 ASN A O 1
ATOM 1527 N N . GLN A 1 193 ? 32.650 19.005 22.016 1.00 44.47 193 GLN A N 1
ATOM 1528 C CA . GLN A 1 193 ? 33.588 19.295 20.927 1.00 44.47 193 GLN A CA 1
ATOM 1529 C C . GLN A 1 193 ? 33.505 18.484 19.614 1.00 44.47 193 GLN A C 1
ATOM 1531 O O . GLN A 1 193 ? 33.904 17.326 19.563 1.00 44.47 193 GLN A O 1
ATOM 1536 N N . GLY A 1 194 ? 33.225 19.173 18.503 1.00 35.34 194 GLY A N 1
ATOM 1537 C CA . GLY A 1 194 ? 33.767 18.759 17.203 1.00 35.34 194 GLY A CA 1
ATOM 1538 C C . GLY A 1 194 ? 32.831 18.972 16.027 1.00 35.34 194 GLY A C 1
ATOM 1539 O O . GLY A 1 194 ? 32.074 18.086 15.665 1.00 35.34 194 GLY A O 1
ATOM 1540 N N . SER A 1 195 ? 32.945 20.156 15.435 1.00 45.88 195 SER A N 1
ATOM 1541 C CA . SER A 1 195 ? 32.650 20.489 14.039 1.00 45.88 195 SER A CA 1
ATOM 1542 C C . SER A 1 195 ? 32.625 19.300 13.062 1.00 45.88 195 SER A C 1
ATOM 1544 O O . SER A 1 195 ? 33.672 18.816 12.632 1.00 45.88 195 SER A O 1
ATOM 1546 N N . ASP A 1 196 ? 31.401 18.900 12.729 1.00 48.03 196 ASP A N 1
ATOM 1547 C CA . ASP A 1 196 ? 30.854 18.583 11.408 1.00 48.03 196 ASP A CA 1
ATOM 1548 C C . ASP A 1 196 ? 31.713 17.762 10.429 1.00 48.03 196 ASP A C 1
ATOM 1550 O O . ASP A 1 196 ? 32.557 18.249 9.672 1.00 48.03 196 ASP A O 1
ATOM 1554 N N . ASP A 1 197 ? 31.363 16.477 10.424 1.00 49.66 197 ASP A N 1
ATOM 1555 C CA . ASP A 1 197 ? 31.658 15.394 9.495 1.00 49.66 197 ASP A CA 1
ATOM 1556 C C . ASP A 1 197 ? 31.720 15.776 8.005 1.00 49.66 197 ASP A C 1
ATOM 1558 O O . ASP A 1 197 ? 30.721 15.822 7.282 1.00 49.66 197 ASP A O 1
ATOM 1562 N N . ILE A 1 198 ? 32.942 15.895 7.488 1.00 57.44 198 ILE A N 1
ATOM 1563 C CA . ILE A 1 198 ? 33.214 15.760 6.055 1.00 57.44 198 ILE A CA 1
ATOM 1564 C C . ILE A 1 198 ? 33.123 14.259 5.710 1.00 57.44 198 ILE A C 1
ATOM 1566 O O . ILE A 1 198 ? 33.802 13.450 6.353 1.00 57.44 198 ILE A O 1
ATOM 1570 N N . PRO A 1 199 ? 32.321 13.837 4.708 1.00 58.56 199 PRO A N 1
ATOM 1571 C CA . PRO A 1 199 ? 32.158 12.424 4.374 1.00 58.56 199 PRO A CA 1
ATOM 1572 C C . PRO A 1 199 ? 33.528 11.797 4.106 1.00 58.56 199 PRO A C 1
ATOM 1574 O O . PRO A 1 199 ? 34.326 12.355 3.357 1.00 58.56 199 PRO A O 1
ATOM 1577 N N . ARG A 1 200 ? 33.804 10.624 4.696 1.00 58.06 200 ARG A N 1
ATOM 1578 C CA . ARG A 1 200 ? 35.107 9.924 4.620 1.00 58.06 200 ARG A CA 1
ATOM 1579 C C . ARG A 1 200 ? 35.684 9.832 3.195 1.00 58.06 200 ARG A C 1
ATOM 1581 O O . ARG A 1 200 ? 36.896 9.833 3.025 1.00 58.06 200 ARG A O 1
ATOM 1588 N N . VAL A 1 201 ? 34.824 9.833 2.176 1.00 52.41 201 VAL A N 1
ATOM 1589 C CA . VAL A 1 201 ? 35.184 9.868 0.748 1.00 52.41 201 VAL A CA 1
ATOM 1590 C C . VAL A 1 201 ? 35.895 11.170 0.342 1.00 52.41 201 VAL A C 1
ATOM 1592 O O . VAL A 1 201 ? 36.845 11.120 -0.429 1.00 52.41 201 VAL A O 1
ATOM 1595 N N . VAL A 1 202 ? 35.497 12.325 0.883 1.00 55.50 202 VAL A N 1
ATOM 1596 C CA . VAL A 1 202 ? 36.104 13.638 0.595 1.00 55.50 202 VAL A CA 1
ATOM 1597 C C . VAL A 1 202 ? 37.458 13.793 1.290 1.00 55.50 202 VAL A C 1
ATOM 1599 O O . VAL A 1 202 ? 38.371 14.359 0.698 1.00 55.50 202 VAL A O 1
ATOM 1602 N N . VAL A 1 203 ? 37.641 13.221 2.486 1.00 61.34 203 VAL A N 1
ATOM 1603 C CA . VAL A 1 203 ? 38.956 13.165 3.157 1.00 61.34 203 VAL A CA 1
ATOM 1604 C C . VAL A 1 203 ? 39.929 12.277 2.374 1.00 61.34 203 VAL A C 1
ATOM 1606 O O . VAL A 1 203 ? 41.074 12.662 2.152 1.00 61.34 203 VAL A O 1
ATOM 1609 N N . ILE A 1 204 ? 39.463 11.122 1.885 1.00 60.84 204 ILE A N 1
ATOM 1610 C CA . ILE A 1 204 ? 40.262 10.235 1.024 1.00 60.84 204 ILE A CA 1
ATOM 1611 C C . ILE A 1 204 ? 40.600 10.927 -0.308 1.00 60.84 204 ILE A C 1
ATOM 1613 O O . ILE A 1 204 ? 41.743 10.860 -0.756 1.00 60.84 204 ILE A O 1
ATOM 1617 N N . LEU A 1 205 ? 39.649 11.647 -0.913 1.00 60.69 205 LEU A N 1
ATOM 1618 C CA . LEU A 1 205 ? 39.871 12.389 -2.157 1.00 60.69 205 LEU A CA 1
ATOM 1619 C C . LEU A 1 205 ? 40.880 13.539 -1.970 1.00 60.69 205 LEU A C 1
ATOM 1621 O O . LEU A 1 205 ? 41.761 13.720 -2.809 1.00 60.69 205 LEU A O 1
ATOM 1625 N N . LEU A 1 206 ? 40.808 14.268 -0.850 1.00 67.19 206 LEU A N 1
ATOM 1626 C CA . LEU A 1 206 ? 41.751 15.338 -0.501 1.00 67.19 206 LEU A CA 1
ATOM 1627 C C . LEU A 1 206 ? 43.163 14.818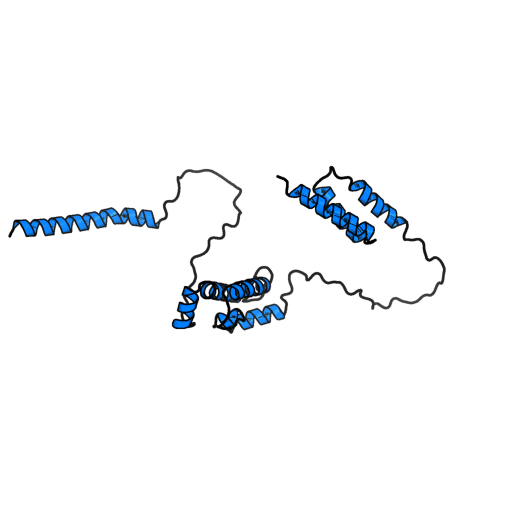 -0.202 1.00 67.19 206 LEU A C 1
ATOM 1629 O O . LEU A 1 206 ? 44.132 15.485 -0.555 1.00 67.19 206 LEU A O 1
ATOM 1633 N N . LEU A 1 207 ? 43.298 13.627 0.389 1.00 70.25 207 LEU A N 1
ATOM 1634 C CA . LEU A 1 207 ? 44.603 13.003 0.643 1.00 70.25 207 LEU A CA 1
ATOM 1635 C C . LEU A 1 207 ? 45.263 12.446 -0.630 1.00 70.25 207 LEU A C 1
ATOM 1637 O O . LEU A 1 207 ? 46.490 12.405 -0.709 1.00 70.25 207 LEU A O 1
ATOM 1641 N N . MET A 1 208 ? 44.478 12.060 -1.639 1.00 74.12 208 MET A N 1
ATOM 1642 C CA . MET A 1 208 ? 44.993 11.523 -2.909 1.00 74.12 208 MET A CA 1
ATOM 1643 C C . MET A 1 208 ? 45.300 12.610 -3.952 1.00 74.12 208 MET A C 1
ATOM 1645 O O . MET A 1 208 ? 46.142 12.407 -4.827 1.00 74.12 208 MET A O 1
ATOM 1649 N N . LEU A 1 209 ? 44.683 13.790 -3.842 1.00 78.94 209 LEU A N 1
ATOM 1650 C CA . LEU A 1 209 ? 44.914 14.933 -4.733 1.00 78.94 209 LEU A CA 1
ATOM 1651 C C . LEU A 1 209 ? 46.387 15.401 -4.832 1.00 78.94 209 LEU A C 1
ATOM 1653 O O . LEU A 1 209 ? 46.857 15.592 -5.957 1.00 78.94 209 LEU A O 1
ATOM 1657 N N . PRO A 1 210 ? 47.158 15.565 -3.734 1.00 80.38 210 PRO A N 1
ATOM 1658 C CA . PRO A 1 210 ? 48.556 15.995 -3.830 1.00 80.38 210 PRO A CA 1
ATOM 1659 C C . PRO A 1 210 ? 49.453 14.939 -4.487 1.00 80.38 210 PRO A C 1
ATOM 1661 O O . PRO A 1 210 ? 50.383 15.296 -5.207 1.00 80.38 210 PRO A O 1
ATOM 1664 N N . VAL A 1 211 ? 49.149 13.648 -4.309 1.00 77.75 211 VAL A N 1
ATOM 1665 C CA . VAL A 1 211 ? 49.886 12.547 -4.954 1.00 77.75 211 VAL A CA 1
ATOM 1666 C C . VAL A 1 211 ? 49.666 12.571 -6.468 1.00 77.75 211 VAL A C 1
ATOM 1668 O O . VAL A 1 211 ? 50.618 12.459 -7.239 1.00 77.75 211 VAL A O 1
ATOM 1671 N N . VAL A 1 212 ? 48.425 12.796 -6.908 1.00 78.81 212 VAL A N 1
ATOM 1672 C CA . VAL A 1 212 ? 48.076 12.900 -8.333 1.00 78.81 212 VAL A CA 1
ATOM 1673 C C . VAL A 1 212 ? 48.716 14.134 -8.979 1.00 78.81 212 VAL A C 1
ATOM 1675 O O . VAL A 1 212 ? 49.276 14.033 -10.070 1.00 78.81 212 VAL A O 1
ATOM 1678 N N . LEU A 1 213 ? 48.707 15.285 -8.298 1.00 82.12 213 LEU A N 1
ATOM 1679 C CA . LEU A 1 213 ? 49.361 16.504 -8.791 1.00 82.12 213 LEU A CA 1
ATOM 1680 C C . LEU A 1 213 ? 50.889 16.364 -8.860 1.00 82.12 213 LEU A C 1
ATOM 1682 O O . LEU A 1 213 ? 51.500 16.850 -9.811 1.00 82.12 213 LEU A O 1
ATOM 1686 N N . PHE A 1 214 ? 51.505 15.663 -7.906 1.00 85.94 214 PHE A N 1
ATOM 1687 C CA . PHE A 1 214 ? 52.942 15.391 -7.915 1.00 85.94 214 PHE A CA 1
ATOM 1688 C C . PHE A 1 214 ? 53.348 14.492 -9.093 1.00 85.94 214 PHE A C 1
ATOM 1690 O O . PHE A 1 214 ? 54.310 14.793 -9.800 1.00 85.94 214 PHE A O 1
ATOM 1697 N N . LEU A 1 215 ? 52.572 13.441 -9.378 1.00 77.94 215 LEU A N 1
ATOM 1698 C CA . LEU A 1 215 ? 52.804 12.569 -10.535 1.00 77.94 215 LEU A CA 1
ATOM 1699 C C . LEU A 1 215 ? 52.607 13.304 -11.871 1.00 77.94 215 LEU A C 1
ATOM 1701 O O . LEU A 1 215 ? 53.412 13.138 -12.790 1.00 77.94 215 LEU A O 1
ATOM 1705 N N . LEU A 1 216 ? 51.592 14.168 -11.970 1.00 80.94 216 LEU A N 1
ATOM 1706 C CA . LEU A 1 216 ? 51.376 15.024 -13.142 1.00 80.94 216 LEU A CA 1
ATOM 1707 C C . LEU A 1 216 ? 52.519 16.027 -13.350 1.00 80.94 216 LEU A C 1
ATOM 1709 O O . LEU A 1 216 ? 52.938 16.249 -14.486 1.00 80.94 216 LEU A O 1
ATOM 1713 N N . ALA A 1 217 ? 53.064 16.604 -12.277 1.00 84.25 217 ALA A N 1
ATOM 1714 C CA . ALA A 1 217 ? 54.203 17.517 -12.355 1.00 84.25 217 ALA A CA 1
ATOM 1715 C C . ALA A 1 217 ? 55.483 16.810 -12.833 1.00 84.25 217 ALA A C 1
ATOM 1717 O O . ALA A 1 217 ? 56.196 17.356 -13.675 1.00 84.25 217 ALA A O 1
ATOM 1718 N N . ILE A 1 218 ? 55.741 15.582 -12.364 1.00 85.12 218 ILE A N 1
ATOM 1719 C CA . ILE A 1 218 ? 56.872 14.762 -12.830 1.00 85.12 218 ILE A CA 1
ATOM 1720 C C . ILE A 1 218 ? 56.720 14.427 -14.318 1.00 85.12 218 ILE A C 1
ATOM 1722 O O . ILE A 1 218 ? 57.672 14.591 -15.082 1.00 85.12 218 ILE A O 1
ATOM 1726 N N . CYS A 1 219 ? 55.521 14.021 -14.751 1.00 80.06 219 CYS A N 1
ATOM 1727 C CA . CYS A 1 219 ? 55.240 13.770 -16.167 1.00 80.06 219 CYS A CA 1
ATOM 1728 C C . CYS A 1 219 ? 55.455 15.025 -17.024 1.00 80.06 219 CYS A C 1
ATOM 1730 O O . CYS A 1 219 ? 56.151 14.966 -18.036 1.00 80.06 219 CYS A O 1
ATOM 1732 N N . ASN A 1 220 ? 54.933 16.178 -16.601 1.00 80.69 220 ASN A N 1
ATOM 1733 C CA . ASN A 1 220 ? 55.097 17.431 -17.339 1.00 80.69 220 ASN A CA 1
ATOM 1734 C C . ASN A 1 220 ? 56.559 17.901 -17.395 1.00 80.69 220 ASN A C 1
ATOM 1736 O O . ASN A 1 220 ? 56.988 18.429 -18.421 1.00 80.69 220 ASN A O 1
ATOM 1740 N N . ALA A 1 221 ? 57.346 17.691 -16.337 1.00 80.56 221 ALA A N 1
ATOM 1741 C CA . ALA A 1 221 ? 58.774 18.005 -16.334 1.00 80.56 221 ALA A CA 1
ATOM 1742 C C . ALA A 1 221 ? 59.568 17.096 -17.289 1.00 80.56 221 ALA A C 1
ATOM 1744 O O . ALA A 1 221 ? 60.412 17.588 -18.038 1.00 80.56 221 ALA A O 1
ATOM 1745 N N . ALA A 1 222 ? 59.256 15.796 -17.322 1.00 78.19 222 ALA A N 1
ATOM 1746 C CA . ALA A 1 222 ? 59.882 14.840 -18.236 1.00 78.19 222 ALA A CA 1
ATOM 1747 C C . ALA A 1 222 ? 59.560 15.148 -19.710 1.00 78.19 222 ALA A C 1
ATOM 1749 O O . ALA A 1 222 ? 60.454 15.143 -20.556 1.00 78.19 222 ALA A O 1
ATOM 1750 N N . VAL 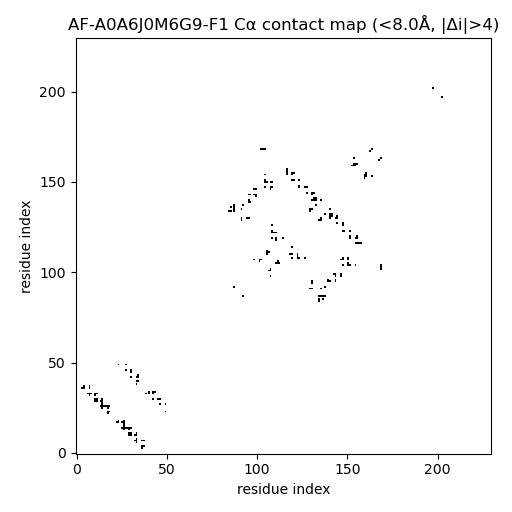A 1 223 ? 58.303 15.494 -20.008 1.00 78.88 223 VAL A N 1
ATOM 1751 C CA . VAL A 1 223 ? 57.875 15.909 -21.354 1.00 78.88 223 VAL A CA 1
ATOM 1752 C C . VAL A 1 223 ? 58.566 17.210 -21.773 1.00 78.88 223 VAL A C 1
ATOM 1754 O O . VAL A 1 223 ? 59.038 17.326 -22.900 1.00 78.88 223 VAL A O 1
ATOM 1757 N N . ARG A 1 224 ? 58.704 18.180 -20.863 1.00 77.75 224 ARG A N 1
ATOM 1758 C CA . ARG A 1 224 ? 59.367 19.460 -21.158 1.00 77.75 224 ARG A CA 1
ATOM 1759 C C . ARG A 1 224 ? 60.882 19.324 -21.358 1.00 77.75 224 ARG A C 1
ATOM 1761 O O . ARG A 1 224 ? 61.447 20.080 -22.143 1.00 77.75 224 ARG A O 1
ATOM 1768 N N . ALA A 1 225 ? 61.529 18.358 -20.704 1.00 73.56 225 ALA A N 1
ATOM 1769 C CA . ALA A 1 225 ? 62.951 18.062 -20.892 1.00 73.56 225 ALA A CA 1
ATOM 1770 C C . ALA A 1 225 ? 63.256 17.404 -22.253 1.00 73.56 225 ALA A C 1
ATOM 1772 O O . ALA A 1 225 ? 64.304 17.667 -22.834 1.00 73.56 225 ALA A O 1
ATOM 1773 N N . GLN A 1 226 ? 62.329 16.604 -22.793 1.00 66.19 226 GLN A N 1
ATOM 1774 C CA . GLN A 1 226 ? 62.454 15.997 -24.127 1.00 66.19 226 GLN A CA 1
ATOM 1775 C C . GLN A 1 226 ? 62.364 17.031 -25.262 1.00 66.19 226 GLN A C 1
ATOM 1777 O O . GLN A 1 226 ? 63.042 16.891 -26.273 1.00 66.19 226 GLN A O 1
ATOM 1782 N N . VAL A 1 227 ? 61.582 18.101 -25.080 1.00 68.62 227 VAL A N 1
ATOM 1783 C CA . VAL A 1 227 ? 61.400 19.166 -26.089 1.00 68.62 227 VAL A CA 1
ATOM 1784 C C . VAL A 1 227 ? 62.614 20.100 -26.202 1.00 68.62 227 VAL A C 1
ATOM 1786 O O . VAL A 1 227 ? 62.790 20.738 -27.228 1.00 68.62 227 VAL A O 1
ATOM 1789 N N . HIS A 1 228 ? 63.473 20.182 -25.182 1.00 60.22 228 HIS A N 1
ATOM 1790 C CA . HIS A 1 228 ? 64.659 21.055 -25.195 1.00 60.22 228 HIS A CA 1
ATOM 1791 C C . HIS A 1 228 ? 65.924 20.401 -25.782 1.00 60.22 228 HIS A C 1
ATOM 1793 O O . HIS A 1 228 ? 66.948 21.072 -25.906 1.00 60.22 228 HIS A O 1
ATOM 1799 N N . HIS A 1 229 ? 65.869 19.104 -26.101 1.00 57.62 229 HIS A N 1
ATOM 1800 C CA . HIS A 1 229 ? 66.984 18.322 -26.649 1.00 57.62 229 HIS A CA 1
ATOM 1801 C C . HIS A 1 229 ? 66.811 17.957 -28.138 1.00 57.62 229 HIS A C 1
ATOM 1803 O O . HIS A 1 229 ? 67.655 17.241 -28.680 1.00 57.62 229 HIS A O 1
ATOM 1809 N N . ALA A 1 230 ? 65.742 18.446 -28.775 1.00 52.22 230 ALA A N 1
ATOM 1810 C CA . ALA A 1 230 ? 65.469 18.376 -30.212 1.00 52.22 230 ALA A CA 1
ATOM 1811 C C . ALA A 1 230 ? 65.535 19.785 -30.817 1.00 52.22 230 ALA A C 1
ATOM 1813 O O . ALA A 1 230 ? 65.986 19.896 -31.978 1.00 52.22 230 ALA A O 1
#

Mean predicted aligned error: 21.4 Å